Protein 4DSD (pdb70)

CATH classification: 3.40.1420.30

Nearest PDB structures (foldseek):
  4dsd-assembly2_B  TM=9.928E-01  e=7.212E-22  Bacteroides ovatus ATCC 8483
  4poi-assembly2_B  TM=9.501E-01  e=1.212E-17  Bacteroides caccae ATCC 43185
  4poi-assembly1_A  TM=9.738E-01  e=8.389E-17  Bacteroides caccae ATCC 43185
  3due-assembly1_A  TM=8.978E-01  e=1.729E-10  Phocaeicola vulgatus ATCC 8482
  3db7-assembly1_A  TM=8.836E-01  e=3.546E-10  Bacteroides thetaiotaomicron

Solvent-accessible surface area: 14312 Å² total

Structure (mmCIF, N/CA/C/O backbone):
data_4DSD
#
_entry.id   4DSD
#
_cell.length_a   107.381
_cell.length_b   107.381
_cell.length_c   63.010
_cell.angle_alpha   90.000
_cell.angle_beta   90.000
_cell.angle_gamma   90.000
#
_symmetry.space_group_name_H-M   'P 42 21 2'
#
loop_
_entity.id
_entity.type
_entity.pdbx_description
1 polymer 'putative periplasmic protein'
2 non-polymer 1,2-ETHANEDIOL
3 water water
#
loop_
_atom_site.group_PDB
_atom_site.id
_atom_site.type_symbol
_atom_site.label_atom_id
_atom_site.label_alt_id
_atom_site.label_comp_id
_atom_site.label_asym_id
_atom_site.label_entity_id
_atom_site.label_seq_id
_atom_site.pdbx_PDB_ins_code
_atom_site.Cartn_x
_atom_site.Cartn_y
_atom_site.Cartn_z
_atom_site.occupancy
_atom_site.B_iso_or_equiv
_atom_site.auth_seq_id
_atom_site.auth_comp_id
_atom_site.auth_asym_id
_atom_site.auth_atom_id
_atom_site.pdbx_PDB_model_num
ATOM 1 N N . LYS A 1 2 ? 40.143 0.115 13.474 1.00 88.35 21 LYS A N 1
ATOM 2 C CA . LYS A 1 2 ? 38.950 -0.461 12.790 1.00 91.89 21 LYS A CA 1
ATOM 3 C C . LYS A 1 2 ? 37.717 0.350 13.188 1.00 89.52 21 LYS A C 1
ATOM 4 O O . LYS A 1 2 ? 37.488 0.563 14.379 1.00 93.36 21 LYS A O 1
ATOM 10 N N . ASP A 1 3 ? 36.925 0.798 12.210 1.00 84.83 22 ASP A N 1
ATOM 11 C CA . ASP A 1 3 ? 35.687 1.554 12.503 1.00 80.84 22 ASP A CA 1
ATOM 12 C C . ASP A 1 3 ? 34.667 0.695 13.243 1.00 85.62 22 ASP A C 1
ATOM 13 O O . ASP A 1 3 ? 34.733 -0.526 13.203 1.00 90.24 22 ASP A O 1
ATOM 18 N N . VAL A 1 4 ? 33.731 1.347 13.925 1.00 57.85 23 VAL A N 1
ATOM 19 C CA . VAL A 1 4 ? 32.701 0.669 14.685 1.00 52.19 23 VAL A CA 1
ATOM 20 C C . VAL A 1 4 ? 31.383 1.397 14.584 1.00 51.57 23 VAL A C 1
ATOM 21 O O . VAL A 1 4 ? 31.324 2.624 14.716 1.00 45.92 23 VAL A O 1
ATOM 25 N N . ILE A 1 5 ? 30.326 0.643 14.330 1.00 43.18 24 ILE A N 1
ATOM 26 C CA . ILE A 1 5 ? 28.973 1.151 14.466 1.00 41.30 24 ILE A CA 1
ATOM 27 C C . ILE A 1 5 ? 28.304 0.427 15.615 1.00 39.08 24 ILE A C 1
ATOM 28 O O . ILE A 1 5 ? 28.320 -0.809 15.699 1.00 39.34 24 ILE A O 1
ATOM 33 N N . THR A 1 6 ? 27.773 1.193 16.560 1.00 38.10 25 THR A N 1
ATOM 34 C CA . THR A 1 6 ? 27.135 0.627 17.718 1.00 33.20 25 THR A CA 1
ATOM 35 C C . THR A 1 6 ? 25.833 1.346 18.009 1.00 34.94 25 THR A C 1
ATOM 36 O O . THR A 1 6 ? 25.652 2.486 17.635 1.00 36.16 25 THR A O 1
ATOM 40 N N . LYS A 1 7 ? 24.932 0.685 18.707 1.00 35.00 26 LYS A N 1
ATOM 41 C CA . LYS A 1 7 ? 23.697 1.360 19.111 1.00 38.50 26 LYS A CA 1
ATOM 42 C C . LYS A 1 7 ? 23.738 1.618 20.608 1.00 36.28 26 LYS A C 1
ATOM 43 O O . LYS A 1 7 ? 22.767 2.088 21.164 1.00 40.08 26 LYS A O 1
ATOM 49 N N . ASP A 1 8 ? 24.891 1.380 21.222 1.00 36.69 27 ASP A N 1
ATOM 50 C CA . ASP A 1 8 ? 25.058 1.481 22.693 1.00 33.85 27 ASP A CA 1
ATOM 51 C C . ASP A 1 8 ? 25.645 2.811 23.176 1.00 30.66 27 ASP A C 1
ATOM 52 O O . ASP A 1 8 ? 26.830 3.090 23.019 1.00 32.07 27 ASP A O 1
ATOM 65 N N . ASN A 1 10 ? 26.443 3.593 26.026 1.00 33.25 29 ASN A N 1
ATOM 66 C CA . ASN A 1 10 ? 27.476 3.366 27.048 1.00 30.78 29 ASN A CA 1
ATOM 67 C C . ASN A 1 10 ? 28.890 3.140 26.531 1.00 32.65 29 ASN A C 1
ATOM 68 O O . ASN A 1 10 ? 29.823 2.988 27.312 1.00 32.23 29 ASN A O 1
ATOM 73 N N . GLN A 1 11 ? 29.054 3.154 25.219 1.00 31.16 30 GLN A N 1
ATOM 74 C CA . GLN A 1 11 ? 30.370 3.097 24.617 1.00 32.70 30 GLN A CA 1
ATOM 75 C C . GLN A 1 11 ? 31.034 4.488 24.561 1.00 31.29 30 GLN A C 1
ATOM 76 O O . GLN A 1 11 ? 32.230 4.574 24.318 1.00 35.78 30 GLN A O 1
ATOM 82 N N . LEU A 1 12 ? 30.258 5.528 24.803 1.00 30.11 31 LEU A N 1
ATOM 83 C CA . LEU A 1 12 ? 30.720 6.919 24.764 1.00 28.53 31 LEU A CA 1
ATOM 84 C C . LEU A 1 12 ? 31.415 7.261 26.105 1.00 31.76 31 LEU A C 1
ATOM 85 O O . LEU A 1 12 ? 31.047 6.699 27.144 1.00 30.59 31 LEU A O 1
ATOM 90 N N . PRO A 1 13 ? 32.418 8.150 26.050 1.00 30.26 32 PRO A N 1
ATOM 91 C CA . PRO A 1 13 ? 33.024 8.667 27.272 1.00 32.99 32 PRO A CA 1
ATOM 92 C C . PRO A 1 13 ? 31.981 9.309 28.160 1.00 29.46 32 PRO A C 1
ATOM 93 O O . PRO A 1 13 ? 30.964 9.859 27.698 1.00 28.60 32 PRO A O 1
ATOM 97 N N . LEU A 1 14 ? 32.221 9.270 29.468 1.00 29.43 33 LEU A N 1
ATOM 98 C CA . LEU A 1 14 ? 31.282 9.845 30.406 1.00 28.69 33 LEU A CA 1
ATOM 99 C C . LEU A 1 14 ? 30.829 11.282 30.108 1.00 28.39 33 LEU A C 1
ATOM 100 O O . LEU A 1 14 ? 29.637 11.593 30.202 1.00 28.19 33 LEU A O 1
ATOM 105 N N . PRO A 1 15 ? 31.762 12.202 29.745 1.00 29.57 34 PRO A N 1
ATOM 106 C CA . PRO A 1 15 ? 31.288 13.578 29.495 1.00 28.51 34 PRO A CA 1
ATOM 107 C C . PRO A 1 15 ? 30.311 13.680 28.317 1.00 28.36 34 PRO A C 1
ATOM 108 O O . PRO A 1 15 ? 29.428 14.521 28.316 1.00 26.61 34 PRO A O 1
ATOM 112 N N . ALA A 1 16 ? 30.483 12.808 27.335 1.00 28.49 35 ALA A N 1
ATOM 113 C CA . ALA A 1 16 ? 29.553 12.748 26.190 1.00 27.21 35 ALA A CA 1
ATOM 114 C C . ALA A 1 16 ? 28.157 12.249 26.608 1.00 27.61 35 ALA A C 1
ATOM 115 O O . ALA A 1 16 ? 27.167 12.866 26.268 1.00 27.67 35 ALA A O 1
ATOM 117 N N . ARG A 1 17 ? 28.096 11.170 27.400 1.00 27.76 36 ARG A N 1
ATOM 118 C CA . ARG A 1 17 ? 26.825 10.672 27.954 1.00 28.38 36 ARG A CA 1
ATOM 119 C C . ARG A 1 17 ? 26.133 11.661 28.824 1.00 30.30 36 ARG A C 1
ATOM 120 O O . ARG A 1 17 ? 24.918 11.823 28.752 1.00 30.98 36 ARG A O 1
ATOM 128 N N . ASN A 1 18 ? 26.880 12.334 29.703 1.00 32.75 37 ASN A N 1
ATOM 129 C CA . ASN A 1 18 ? 26.311 13.391 30.497 1.00 33.94 37 ASN A CA 1
ATOM 130 C C . ASN A 1 18 ? 25.728 14.527 29.652 1.00 34.66 37 ASN A C 1
ATOM 131 O O . ASN A 1 18 ? 24.642 15.014 29.921 1.00 32.09 37 ASN A O 1
ATOM 136 N N . PHE A 1 19 ? 26.427 14.932 28.603 1.00 30.15 38 PHE A N 1
ATOM 137 C CA . PHE A 1 19 ? 25.951 16.019 27.753 1.00 29.82 38 PHE A CA 1
ATOM 138 C C . PHE A 1 19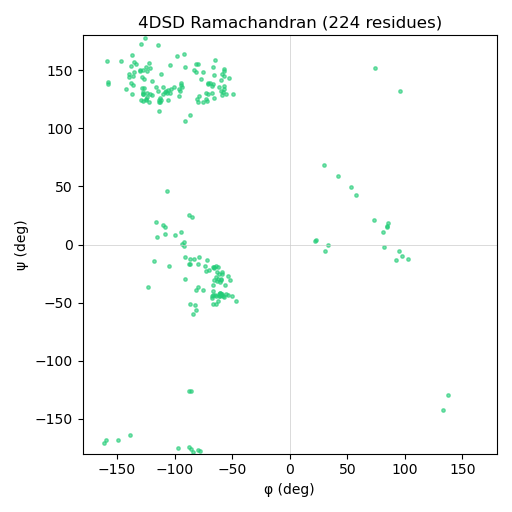 ? 24.619 15.641 27.104 1.00 30.34 38 PHE A C 1
ATOM 139 O O . PHE A 1 19 ? 23.669 16.441 27.069 1.00 31.42 38 PHE A O 1
ATOM 147 N N . ILE A 1 20 ? 24.534 14.408 26.590 1.00 29.53 39 ILE A N 1
ATOM 148 C CA . ILE A 1 20 ? 23.283 13.962 25.975 1.00 30.25 39 ILE A CA 1
ATOM 149 C C . ILE A 1 20 ? 22.169 13.916 27.023 1.00 32.47 39 ILE A C 1
ATOM 150 O O . ILE A 1 20 ? 21.093 14.505 26.855 1.00 34.43 39 ILE A O 1
ATOM 155 N N . ASN A 1 21 ? 22.451 13.261 28.132 1.00 33.13 40 ASN A N 1
ATOM 156 C CA . ASN A 1 21 ? 21.470 13.139 29.216 1.00 35.89 40 ASN A CA 1
ATOM 157 C C . ASN A 1 21 ? 20.916 14.468 29.725 1.00 39.11 40 ASN A C 1
ATOM 158 O O . ASN A 1 21 ? 19.715 14.617 29.952 1.00 43.19 40 ASN A O 1
ATOM 163 N N . SER A 1 22 ? 21.784 15.454 29.879 1.00 37.06 41 SER A N 1
ATOM 164 C CA . SER A 1 22 ? 21.381 16.805 30.314 1.00 43.78 41 SER A CA 1
ATOM 165 C C . SER A 1 22 ? 20.627 17.714 29.355 1.00 46.35 41 SER A C 1
ATOM 166 O O . SER A 1 22 ? 20.007 18.673 29.784 1.00 46.09 41 SER A O 1
ATOM 169 N N . ASN A 1 23 ? 20.744 17.486 28.055 1.00 35.80 42 ASN A N 1
ATOM 170 C CA . ASN A 1 23 ? 20.261 18.450 27.055 1.00 33.56 42 ASN A CA 1
ATOM 171 C C . ASN A 1 23 ? 19.158 17.978 26.132 1.00 37.31 42 ASN A C 1
ATOM 172 O O . ASN A 1 23 ? 18.488 18.803 25.489 1.00 38.48 42 ASN A O 1
ATOM 177 N N . PHE A 1 24 ? 18.925 16.666 26.095 1.00 35.20 43 PHE A N 1
ATOM 178 C CA . PHE A 1 24 ? 17.946 16.085 25.185 1.00 40.56 43 PHE A CA 1
ATOM 179 C C . PHE A 1 24 ? 16.850 15.370 25.919 1.00 44.99 43 PHE A C 1
ATOM 180 O O . PHE A 1 24 ? 17.119 14.728 26.918 1.00 42.92 43 PHE A O 1
ATOM 188 N N . THR A 1 25 ? 15.622 15.509 25.423 1.00 45.17 44 THR A N 1
ATOM 189 C CA . THR A 1 25 ? 14.455 14.859 26.004 1.00 53.66 44 THR A CA 1
ATOM 190 C C . THR A 1 25 ? 14.403 13.404 25.550 1.00 48.42 44 THR A C 1
ATOM 191 O O . THR A 1 25 ? 14.420 13.117 24.349 1.00 47.43 44 THR A O 1
ATOM 195 N N . LYS A 1 26 ? 14.389 12.501 26.517 1.00 49.27 45 LYS A N 1
ATOM 196 C CA . LYS A 1 26 ? 14.280 11.060 26.274 1.00 59.58 45 LYS A CA 1
ATOM 197 C C . LYS A 1 26 ? 15.150 10.634 25.104 1.00 53.37 45 LYS A C 1
ATOM 198 O O . LYS A 1 26 ? 14.642 10.108 24.130 1.00 54.58 45 LYS A O 1
ATOM 204 N N . PRO A 1 27 ? 16.470 10.880 25.183 1.00 52.85 46 PRO A N 1
ATOM 205 C CA . PRO A 1 27 ? 17.318 10.520 24.057 1.00 48.09 46 PRO A CA 1
ATOM 206 C C . PRO A 1 27 ? 17.512 9.025 23.858 1.00 48.82 46 PRO A C 1
ATOM 207 O O . PRO A 1 27 ? 17.695 8.274 24.827 1.00 52.31 46 PRO A O 1
ATOM 211 N N . GLN A 1 28 ? 17.475 8.592 22.608 1.00 47.18 47 GLN A N 1
ATOM 212 C CA . GLN A 1 28 ? 17.787 7.210 22.286 1.00 51.94 47 GLN A CA 1
ATOM 213 C C . GLN A 1 28 ? 18.648 7.168 21.056 1.00 45.23 47 GLN A C 1
ATOM 214 O O . GLN A 1 28 ? 18.411 7.909 20.105 1.00 46.20 47 GLN A O 1
ATOM 220 N N . VAL A 1 29 ? 19.642 6.285 21.079 1.00 43.87 48 VAL A N 1
ATOM 221 C CA . VAL A 1 29 ? 20.589 6.164 19.975 1.00 39.11 48 VAL A CA 1
ATOM 222 C C . VAL A 1 29 ? 19.960 5.516 18.756 1.00 44.41 48 VAL A C 1
ATOM 223 O O . VAL A 1 29 ? 19.318 4.477 18.869 1.00 47.51 48 VAL A O 1
ATOM 227 N N . ALA A 1 30 ? 20.127 6.145 17.603 1.00 39.66 49 ALA A N 1
ATOM 228 C CA . ALA A 1 30 ? 19.873 5.522 16.302 1.00 44.05 49 ALA A CA 1
ATOM 229 C C . ALA A 1 30 ? 21.128 4.748 15.941 1.00 42.82 49 ALA A C 1
ATOM 230 O O . ALA A 1 30 ? 21.090 3.510 15.812 1.00 47.33 49 ALA A O 1
ATOM 232 N N . HIS A 1 31 ? 22.248 5.436 15.832 1.00 37.68 50 HIS A N 1
ATOM 233 C CA . HIS A 1 31 ? 23.548 4.762 15.708 1.00 37.12 50 HIS A CA 1
ATOM 234 C C . HIS A 1 31 ? 24.687 5.650 16.097 1.00 34.03 50 HIS A C 1
ATOM 235 O O . HIS A 1 31 ? 24.547 6.848 16.080 1.00 34.77 50 HIS A O 1
ATOM 242 N N . ILE A 1 32 ? 25.812 5.053 16.449 1.00 34.28 51 ILE A N 1
ATOM 243 C CA . ILE A 1 32 ? 27.018 5.766 16.827 1.00 31.55 51 ILE A CA 1
ATOM 244 C C . ILE A 1 32 ? 28.129 5.203 15.978 1.00 32.85 51 ILE A C 1
ATOM 245 O O . ILE A 1 32 ? 28.338 3.976 15.984 1.00 36.01 51 ILE A O 1
ATOM 250 N N . LYS A 1 33 ? 28.886 6.069 15.326 1.00 33.27 52 LYS A N 1
ATOM 251 C CA . LYS A 1 33 ? 30.095 5.655 14.647 1.00 32.81 52 LYS A CA 1
ATOM 252 C C . LYS A 1 33 ? 31.321 6.080 15.468 1.00 36.05 52 LYS A C 1
ATOM 253 O O . LYS A 1 33 ? 31.427 7.231 15.920 1.00 34.25 52 LYS A O 1
ATOM 259 N N . ILE A 1 34 ? 32.221 5.135 15.694 1.00 33.08 53 ILE A N 1
ATOM 260 C CA . ILE A 1 34 ? 33.492 5.370 16.386 1.00 32.97 53 ILE A CA 1
ATOM 261 C C . ILE A 1 34 ? 34.624 5.158 15.368 1.00 41.21 53 ILE A C 1
ATOM 262 O O . ILE A 1 34 ? 34.801 4.053 14.826 1.00 43.74 53 ILE A O 1
ATOM 267 N N . ASP A 1 35 ? 35.354 6.222 15.058 1.00 37.94 54 ASP A N 1
ATOM 268 C CA . ASP A 1 35 ? 36.509 6.106 14.165 1.00 40.12 54 ASP A CA 1
ATOM 269 C C . ASP A 1 35 ? 37.700 6.955 14.645 1.00 42.43 54 ASP A C 1
ATOM 270 O O . ASP A 1 35 ? 37.757 7.379 15.803 1.00 37.19 54 ASP A O 1
ATOM 275 N N . LYS A 1 36 ? 38.666 7.180 13.765 1.00 40.49 55 LYS A N 1
ATOM 276 C CA . LYS A 1 36 ? 39.783 8.063 14.069 1.00 44.57 55 LYS A CA 1
ATOM 277 C C . LYS A 1 36 ? 39.945 9.169 13.043 1.00 43.86 55 LYS A C 1
ATOM 278 O O . LYS A 1 36 ? 39.529 9.042 11.885 1.00 45.37 55 LYS A O 1
ATOM 284 N N . ASP A 1 37 ? 40.511 10.291 13.484 1.00 37.80 56 ASP A N 1
ATOM 285 C CA . ASP A 1 37 ? 40.851 11.344 12.573 1.00 37.52 56 ASP A CA 1
ATOM 286 C C . ASP A 1 37 ? 42.258 11.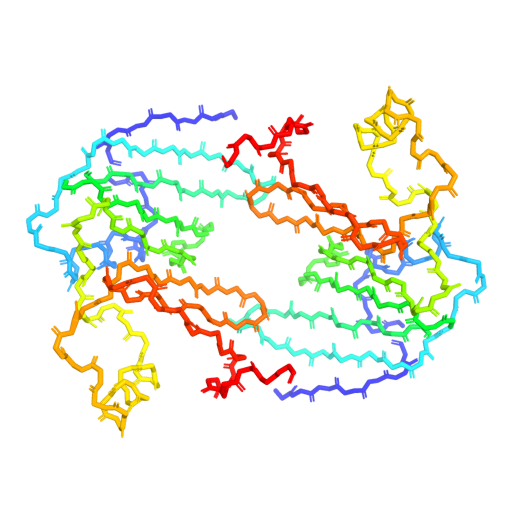033 12.033 1.00 35.40 56 ASP A C 1
ATOM 287 O O . ASP A 1 37 ? 42.862 10.002 12.373 1.00 40.70 56 ASP A O 1
ATOM 308 N N . GLU A 1 40 ? 45.187 10.247 14.310 1.00 43.69 59 GLU A N 1
ATOM 309 C CA . GLU A 1 40 ? 44.967 9.027 15.107 1.00 46.13 59 GLU A CA 1
ATOM 310 C C . GLU A 1 40 ? 44.172 9.205 16.421 1.00 46.28 59 GLU A C 1
ATOM 311 O O . GLU A 1 40 ? 44.242 8.365 17.345 1.00 47.37 59 GLU A O 1
ATOM 317 N N . SER A 1 41 ? 43.371 10.263 16.479 1.00 42.74 60 SER A N 1
ATOM 318 C CA . SER A 1 41 ? 42.574 10.579 17.650 1.00 40.22 60 SER A CA 1
ATOM 319 C C . SER A 1 41 ? 41.162 10.022 17.445 1.00 38.43 60 SER A C 1
ATOM 320 O O . SER A 1 41 ? 40.558 10.180 16.367 1.00 38.23 60 SER A O 1
ATOM 323 N N . THR A 1 42 ? 40.632 9.361 18.475 1.00 34.74 61 THR A N 1
ATOM 324 C CA . THR A 1 42 ? 39.284 8.800 18.402 1.00 36.20 61 THR A CA 1
ATOM 325 C C . THR A 1 42 ? 38.212 9.888 18.317 1.00 34.54 61 THR A C 1
ATOM 326 O O . THR A 1 42 ? 38.229 10.865 19.066 1.00 32.28 61 THR A O 1
ATOM 330 N N . LYS A 1 43 ? 37.240 9.628 17.453 1.00 31.53 62 LYS A N 1
ATOM 331 C CA . LYS A 1 43 ? 36.087 10.503 17.205 1.00 29.68 62 LYS A CA 1
ATOM 332 C C . LYS A 1 43 ? 34.767 9.704 17.328 1.00 29.32 62 LYS A C 1
ATOM 333 O O . LYS A 1 43 ? 34.693 8.534 16.980 1.00 32.77 62 LYS A O 1
ATOM 339 N N . TYR A 1 44 ? 33.729 10.347 17.842 1.00 28.11 63 TYR A N 1
ATOM 340 C CA . TYR A 1 44 ? 32.413 9.746 17.997 1.00 26.66 63 TYR A CA 1
ATOM 341 C C . TYR A 1 44 ? 31.407 10.552 17.240 1.00 29.37 63 TYR A C 1
ATOM 342 O O . TYR A 1 44 ? 31.447 11.790 17.310 1.00 30.96 63 TYR A O 1
ATOM 351 N N . GLU A 1 45 ? 30.593 9.897 16.403 1.00 28.54 64 GLU A N 1
ATOM 352 C CA A GLU A 1 45 ? 29.479 10.568 15.725 0.50 28.58 64 GLU A CA 1
ATOM 353 C CA B GLU A 1 45 ? 29.522 10.546 15.700 0.50 29.46 64 GLU A CA 1
ATOM 354 C C . GLU A 1 45 ? 28.199 9.893 16.128 1.00 30.84 64 GLU A C 1
ATOM 355 O O . GLU A 1 45 ? 27.951 8.752 15.765 1.00 35.09 64 GLU A O 1
ATOM 366 N N . VAL A 1 46 ? 27.381 10.612 16.901 1.00 28.46 65 VAL A N 1
ATOM 367 C CA . VAL A 1 46 ? 26.180 10.063 17.516 1.00 28.79 65 VAL A CA 1
ATOM 368 C C . VAL A 1 46 ? 24.947 10.589 16.772 1.00 32.05 65 VAL A C 1
ATOM 369 O O . VAL A 1 46 ? 24.746 11.793 16.689 1.00 31.87 65 VAL A O 1
ATOM 373 N N . VAL A 1 47 ? 24.106 9.683 16.275 1.00 31.73 66 VAL A N 1
ATOM 374 C CA . VAL A 1 47 ? 22.798 10.089 15.758 1.00 31.59 66 VAL A CA 1
ATOM 375 C C . VAL A 1 47 ? 21.645 9.554 16.603 1.00 36.35 66 VAL A C 1
ATOM 376 O O . VAL A 1 47 ? 21.571 8.346 16.891 1.00 37.43 66 VAL A O 1
ATOM 380 N N . LEU A 1 48 ? 20.813 10.463 17.105 1.00 33.09 67 LEU A N 1
ATOM 381 C CA . LEU A 1 48 ? 19.676 10.114 17.922 1.00 36.68 67 LEU A CA 1
ATOM 382 C C . LEU A 1 48 ? 18.435 9.776 17.082 1.00 39.33 67 LEU A C 1
ATOM 383 O O . LEU A 1 48 ? 18.356 10.094 15.893 1.00 42.10 67 LEU A O 1
ATOM 396 N N . ASP A 1 50 ? 15.569 11.045 17.340 1.00 51.38 69 ASP A N 1
ATOM 397 C CA . ASP A 1 50 ? 14.926 12.296 16.924 1.00 50.70 69 ASP A CA 1
ATOM 398 C C . ASP A 1 50 ? 15.589 13.002 15.754 1.00 48.37 69 ASP A C 1
ATOM 399 O O . ASP A 1 50 ? 15.154 14.106 15.390 1.00 52.37 69 ASP A O 1
ATOM 404 N N . GLY A 1 51 ? 16.633 12.389 15.174 1.00 45.55 70 GLY A N 1
ATOM 405 C CA . GLY A 1 51 ? 17.357 12.918 14.016 1.00 44.20 70 GLY A CA 1
ATOM 406 C C . GLY A 1 51 ? 18.600 13.787 14.316 1.00 37.63 70 GLY A C 1
ATOM 407 O O . GLY A 1 51 ? 19.376 14.068 13.418 1.00 38.80 70 GLY A O 1
ATOM 408 N N . THR A 1 52 ? 18.768 14.220 15.566 1.00 34.59 71 THR A N 1
ATOM 409 C CA . THR A 1 52 ? 19.919 15.079 15.921 1.00 34.75 71 THR A CA 1
ATOM 410 C C . THR A 1 52 ? 21.243 14.344 15.822 1.00 31.32 71 THR A C 1
ATOM 411 O O . THR A 1 52 ? 21.369 13.179 16.291 1.00 34.04 71 THR A O 1
ATOM 415 N N . GLU A 1 53 ? 22.248 14.995 15.250 1.00 30.59 72 GLU A N 1
ATOM 416 C CA . GLU A 1 53 ? 23.600 14.460 15.272 1.00 30.91 72 GLU A CA 1
ATOM 417 C C . GLU A 1 53 ? 24.505 15.237 16.219 1.00 28.54 72 GLU A C 1
ATOM 418 O O . GLU A 1 53 ? 24.505 16.480 16.231 1.00 27.06 72 GLU A O 1
ATOM 424 N N . ILE A 1 54 ? 25.243 14.510 17.062 1.00 26.98 73 ILE A N 1
ATOM 425 C CA . ILE A 1 54 ? 26.210 15.113 17.972 1.00 24.97 73 ILE A CA 1
ATOM 426 C C . ILE A 1 54 ? 27.561 14.457 17.736 1.00 27.06 73 ILE A C 1
ATOM 427 O O . ILE A 1 54 ? 27.665 13.209 17.858 1.00 28.53 73 ILE A O 1
ATOM 432 N N . ASP A 1 55 ? 28.576 15.273 17.443 1.00 26.83 74 ASP A N 1
ATOM 433 C CA . ASP A 1 55 ? 29.946 14.775 17.213 1.00 27.30 74 ASP A CA 1
ATOM 434 C C . ASP A 1 55 ? 30.793 15.121 18.433 1.00 27.11 74 ASP A C 1
ATOM 435 O O . ASP A 1 55 ? 30.713 16.217 18.954 1.00 25.75 74 ASP A O 1
ATOM 440 N N . PHE A 1 56 ? 31.552 14.147 18.925 1.00 24.47 75 PHE A N 1
ATOM 441 C CA . PHE A 1 56 ? 32.396 14.328 20.089 1.00 25.56 75 PHE A CA 1
ATOM 442 C C . PHE A 1 56 ? 33.858 13.981 19.780 1.00 28.24 75 PHE A C 1
ATOM 443 O O . PHE A 1 56 ? 34.157 13.093 18.931 1.00 28.25 75 PHE A O 1
ATOM 451 N N . ASP A 1 57 ? 34.748 14.668 20.487 1.00 25.17 76 ASP A N 1
ATOM 452 C CA . ASP A 1 57 ? 36.165 14.335 20.505 1.00 25.37 76 ASP A CA 1
ATOM 453 C C . ASP A 1 57 ? 36.457 13.138 21.415 1.00 29.78 76 ASP A C 1
ATOM 454 O O . ASP A 1 57 ? 35.533 12.507 21.927 1.00 28.15 76 ASP A O 1
ATOM 459 N N . SER A 1 58 ? 37.736 12.790 21.528 1.00 33.58 77 SER A N 1
ATOM 460 C CA . SER A 1 58 ? 38.121 11.539 22.146 1.00 35.09 77 SER A CA 1
ATOM 461 C C . SER A 1 58 ? 37.864 11.559 23.664 1.00 34.56 77 SER A C 1
ATOM 462 O O . SER A 1 58 ? 37.756 10.512 24.294 1.00 35.06 77 SER A O 1
ATOM 465 N N . LYS A 1 59 ? 37.783 12.747 24.223 1.00 31.87 78 LYS A N 1
ATOM 466 C CA . LYS A 1 59 ? 37.520 12.940 25.654 1.00 32.74 78 LYS A CA 1
ATOM 467 C C . LYS A 1 59 ? 36.030 13.083 25.959 1.00 37.31 78 LYS A C 1
ATOM 468 O O . LYS A 1 59 ? 35.632 13.225 27.122 1.00 35.54 78 LYS A O 1
ATOM 474 N N . GLY A 1 60 ? 35.198 13.039 24.916 1.00 30.02 79 GLY A N 1
ATOM 475 C CA . GLY A 1 60 ? 33.778 13.297 25.075 1.00 30.26 79 GLY A CA 1
ATOM 476 C C . GLY A 1 60 ? 33.294 14.721 25.056 1.00 31.59 79 GLY A C 1
ATOM 477 O O . GLY A 1 60 ? 32.153 14.977 25.420 1.00 28.34 79 GLY A O 1
ATOM 478 N N . ASN A 1 61 ? 34.132 15.660 24.573 1.00 27.73 80 ASN A N 1
ATOM 479 C CA . ASN A 1 61 ? 33.714 17.046 24.379 1.00 27.46 80 ASN A CA 1
ATOM 480 C C . ASN A 1 61 ? 32.946 17.197 23.081 1.00 24.33 80 ASN A C 1
ATOM 481 O O . ASN A 1 61 ? 33.472 16.833 22.008 1.00 25.49 80 ASN A O 1
ATOM 486 N N . TRP A 1 62 ? 31.735 17.735 23.151 1.00 23.26 81 TRP A N 1
ATOM 487 C CA . TRP A 1 62 ? 30.997 18.016 21.916 1.00 22.26 81 TRP A CA 1
ATOM 488 C C . TRP A 1 62 ? 31.719 18.984 21.000 1.00 23.39 81 TRP A C 1
ATOM 489 O O . TRP A 1 62 ? 32.280 19.994 21.441 1.00 23.75 81 TRP A O 1
ATOM 500 N N . GLU A 1 63 ? 31.629 18.712 19.707 1.00 22.25 82 GLU A N 1
ATOM 501 C CA A GLU A 1 63 ? 32.194 19.505 18.653 0.60 20.93 82 GLU A CA 1
ATOM 502 C CA B GLU A 1 63 ? 32.227 19.577 18.707 0.40 22.92 82 GLU A CA 1
ATOM 503 C C . GLU A 1 63 ? 31.129 20.151 17.772 1.00 22.61 82 GLU A C 1
ATOM 504 O O . GLU A 1 63 ? 31.299 21.258 17.229 1.00 22.92 82 GLU A O 1
ATOM 515 N N . GLU A 1 64 ? 30.021 19.447 17.618 1.00 22.82 83 GLU A N 1
ATOM 516 C CA . GLU A 1 64 ? 28.930 19.897 16.806 1.00 24.21 83 GLU A CA 1
ATOM 517 C C . GLU A 1 64 ? 27.632 19.225 17.220 1.00 25.20 83 GLU A C 1
ATOM 518 O O . GLU A 1 64 ? 27.608 18.044 17.552 1.00 25.43 83 GLU A O 1
ATOM 524 N N . VAL A 1 65 ? 26.549 20.006 17.221 1.00 22.63 84 VAL A N 1
ATOM 525 C CA . VAL A 1 65 ? 25.154 19.501 17.375 1.00 22.71 84 VAL A CA 1
ATOM 526 C C . VAL A 1 65 ? 24.364 20.014 16.166 1.00 27.13 84 VAL A C 1
ATOM 527 O O . VAL A 1 65 ? 24.353 21.221 15.925 1.00 26.19 84 VAL A O 1
ATOM 531 N N . SER A 1 66 ? 23.724 19.114 15.436 1.00 26.31 85 SER A N 1
ATOM 532 C CA A SER A 1 66 ? 22.999 19.446 14.177 0.50 29.60 85 SER A CA 1
ATOM 533 C CA B SER A 1 66 ? 23.013 19.475 14.199 0.50 29.55 85 SER A CA 1
ATOM 534 C C . SER A 1 66 ? 21.634 18.822 14.215 1.00 30.50 85 SER A C 1
ATOM 535 O O . SER A 1 66 ? 21.533 17.615 14.358 1.00 31.57 85 SER A O 1
ATOM 540 N N . ALA A 1 67 ? 20.575 19.610 14.036 1.00 29.90 86 ALA A N 1
ATOM 541 C CA . ALA A 1 67 ? 19.217 19.070 14.077 1.00 31.97 86 ALA A CA 1
ATOM 542 C C . ALA A 1 67 ? 18.740 18.645 12.665 1.00 34.90 86 ALA A C 1
ATOM 543 O O . ALA A 1 67 ? 19.200 19.191 11.686 1.00 34.97 86 ALA A O 1
ATOM 545 N N . LYS A 1 68 ? 17.830 17.673 12.592 1.00 45.52 87 LYS A N 1
ATOM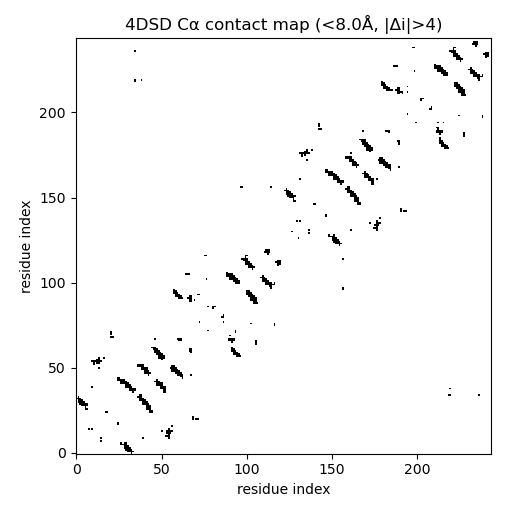 546 C CA . LYS A 1 68 ? 17.224 17.267 11.310 1.00 50.66 87 LYS A CA 1
ATOM 547 C C . LYS A 1 68 ? 16.352 18.395 10.758 1.00 54.40 87 LYS A C 1
ATOM 548 O O . LYS A 1 68 ? 15.824 19.212 11.553 1.00 44.11 87 LYS A O 1
ATOM 554 N N . LYS A 1 69 ? 16.214 18.417 9.419 1.00 51.54 88 LYS A N 1
ATOM 555 C CA . LYS A 1 69 ? 15.405 19.400 8.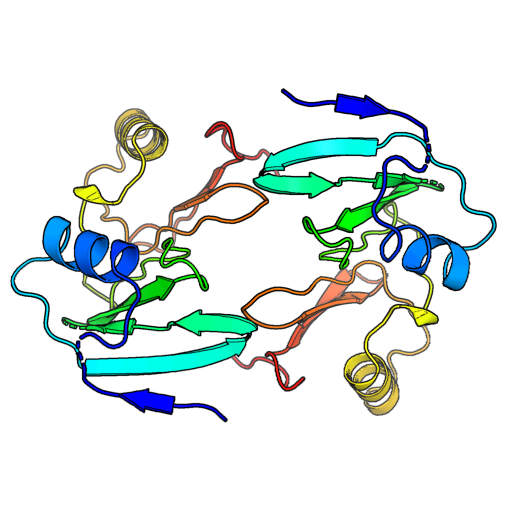687 1.00 54.51 88 LYS A CA 1
ATOM 556 C C . LYS A 1 69 ? 14.018 19.497 9.333 1.00 48.36 88 LYS A C 1
ATOM 557 O O . LYS A 1 69 ? 13.362 18.479 9.613 1.00 49.03 88 LYS A O 1
ATOM 559 N N . GLY A 1 70 ? 13.595 20.726 9.625 1.00 50.46 89 GLY A N 1
ATOM 560 C CA . GLY A 1 70 ? 12.318 20.983 10.277 1.00 49.58 89 GLY A CA 1
ATOM 561 C C . GLY A 1 70 ? 12.326 20.818 11.785 1.00 55.36 89 GLY A C 1
ATOM 562 O O . GLY A 1 70 ? 11.319 21.012 12.441 1.00 60.91 89 GLY A O 1
ATOM 563 N N . GLN A 1 71 ? 13.455 20.425 12.345 1.00 44.36 90 GLN A N 1
ATOM 564 C CA . GLN A 1 71 ? 13.635 20.448 13.793 1.00 39.72 90 GLN A CA 1
ATOM 565 C C . GLN A 1 71 ? 14.733 21.475 14.143 1.00 40.21 90 GLN A C 1
ATOM 566 O O . GLN A 1 71 ? 15.390 21.964 13.265 1.00 37.82 90 GLN A O 1
ATOM 572 N N . THR A 1 72 ? 14.913 21.743 15.431 1.00 41.70 91 THR A N 1
ATOM 573 C CA . THR A 1 72 ? 15.916 22.702 15.912 1.00 45.48 91 THR A CA 1
ATOM 574 C C . THR A 1 72 ? 16.586 22.064 17.108 1.00 37.24 91 THR A C 1
ATOM 575 O O . THR A 1 72 ? 16.082 21.063 17.617 1.00 48.21 91 THR A O 1
ATOM 579 N N . VAL A 1 73 ? 17.759 22.579 17.504 1.00 34.38 92 VAL A N 1
ATOM 580 C CA . VAL A 1 73 ? 18.547 22.064 18.604 1.00 33.71 92 VAL A CA 1
ATOM 581 C C . VAL A 1 73 ? 17.998 22.584 19.928 1.00 47.06 92 VAL A C 1
ATOM 582 O O . VAL A 1 73 ? 17.357 23.632 19.965 1.00 40.64 92 VAL A O 1
ATOM 586 N N . PRO A 1 74 ? 18.246 21.854 21.010 1.00 41.84 93 PRO A N 1
ATOM 587 C CA . PRO A 1 74 ? 17.835 22.373 22.319 1.00 55.09 93 PRO A CA 1
ATOM 588 C C . PRO A 1 74 ? 18.471 23.725 22.635 1.00 48.73 93 PRO A C 1
ATOM 589 O O . PRO A 1 74 ? 19.702 23.843 22.588 1.00 41.81 93 PRO A O 1
ATOM 593 N N . VAL A 1 75 ? 17.652 24.710 23.023 1.00 52.23 94 VAL A N 1
ATOM 594 C CA . VAL A 1 75 ? 18.172 26.043 23.385 1.00 46.12 94 VAL A CA 1
ATOM 595 C C . VAL A 1 75 ? 19.268 25.906 24.469 1.00 34.28 94 VAL A C 1
ATOM 596 O O . VAL A 1 75 ? 20.223 26.672 24.537 1.00 35.87 94 VAL A O 1
ATOM 600 N N . SER A 1 76 ? 19.199 24.859 25.276 1.00 37.92 95 SER A N 1
ATOM 601 C CA . SER A 1 76 ? 20.232 24.685 26.334 1.00 32.12 95 SER A CA 1
ATOM 602 C C . SER A 1 76 ? 21.680 24.520 25.916 1.00 38.55 95 SER A C 1
ATOM 603 O O . SER A 1 76 ? 22.596 24.844 26.673 1.00 37.82 95 SER A O 1
ATOM 606 N N . ILE A 1 77 ? 21.886 24.029 24.706 1.00 34.10 96 ILE A N 1
ATOM 607 C CA . ILE A 1 77 ? 23.236 23.825 24.183 1.00 38.73 96 ILE A CA 1
ATOM 608 C C . ILE A 1 77 ? 23.811 25.098 23.501 1.00 36.42 96 ILE A C 1
ATOM 609 O O . ILE A 1 77 ? 25.006 25.164 23.193 1.00 37.44 96 ILE A O 1
ATOM 614 N N . VAL A 1 78 ? 22.940 26.081 23.256 1.00 32.77 97 VAL A N 1
ATOM 615 C CA . VAL A 1 78 ? 23.358 27.279 22.522 1.00 29.92 97 VAL A CA 1
ATOM 616 C C . VAL A 1 78 ? 24.171 28.095 23.507 1.00 33.59 97 VAL A C 1
ATOM 617 O O . VAL A 1 78 ? 23.674 28.427 24.599 1.00 33.15 97 VAL A O 1
ATOM 621 N N . PRO A 1 79 ? 25.423 28.417 23.182 1.00 30.40 98 PRO A N 1
ATOM 622 C CA . PRO A 1 79 ? 26.254 29.204 24.099 1.00 32.66 98 PRO A CA 1
ATOM 623 C C . PRO A 1 79 ? 25.659 30.531 24.467 1.00 38.25 98 PRO A C 1
ATOM 624 O O . PRO A 1 79 ? 24.967 31.136 23.634 1.00 31.12 98 PRO A O 1
ATOM 628 N N . GLY A 1 80 ? 25.877 30.964 25.715 1.00 35.48 99 GLY A N 1
ATOM 629 C CA . GLY A 1 80 ? 25.330 32.237 26.215 1.00 35.93 99 GLY A CA 1
ATOM 630 C C . GLY A 1 80 ? 25.508 33.411 25.282 1.00 36.70 99 GLY A C 1
ATOM 631 O O . GLY A 1 80 ? 24.560 34.153 25.050 1.00 30.17 99 GLY A O 1
ATOM 632 N N . PHE A 1 81 ? 26.723 33.606 24.779 1.00 30.95 100 PHE A N 1
ATOM 633 C CA . PHE A 1 81 ? 27.005 34.767 23.928 1.00 32.03 100 PHE A CA 1
ATOM 634 C C . PHE A 1 81 ? 26.126 34.747 22.673 1.00 27.52 100 PHE A C 1
ATOM 635 O O . PHE A 1 81 ? 25.754 35.805 22.174 1.00 27.55 100 PHE A O 1
ATOM 643 N N . ALA A 1 82 ? 25.812 33.558 22.194 1.00 27.12 101 ALA A N 1
ATOM 644 C CA . ALA A 1 82 ? 25.006 33.384 20.951 1.00 26.27 101 ALA A CA 1
ATOM 645 C C . ALA A 1 82 ? 23.531 33.572 21.229 1.00 26.78 101 ALA A C 1
ATOM 646 O O . ALA A 1 82 ? 22.831 34.203 20.459 1.00 26.93 101 ALA A O 1
ATOM 648 N N . VAL A 1 83 ? 23.060 33.117 22.400 1.00 27.62 102 VAL A N 1
ATOM 649 C CA . VAL A 1 83 ? 21.721 33.464 22.838 1.00 28.66 102 VAL A CA 1
ATOM 650 C C . VAL A 1 83 ? 21.571 34.966 22.912 1.00 29.71 102 VAL A C 1
ATOM 651 O O . VAL A 1 83 ? 20.570 35.527 22.409 1.00 30.99 102 VAL A O 1
ATOM 655 N N . ASN A 1 84 ? 22.567 35.658 23.478 1.00 28.15 103 ASN A N 1
ATOM 656 C CA . ASN A 1 84 ? 22.544 37.087 23.566 1.00 32.63 103 ASN A CA 1
ATOM 657 C C . ASN A 1 84 ? 22.486 37.796 22.197 1.00 31.64 103 ASN A C 1
ATOM 658 O O . ASN A 1 84 ? 21.715 38.724 22.009 1.00 30.14 103 ASN A O 1
ATOM 663 N N . TYR A 1 85 ? 23.271 37.286 21.239 1.00 27.41 104 TYR A N 1
ATOM 664 C CA . TYR A 1 85 ? 23.327 37.792 19.884 1.00 25.66 104 TYR A CA 1
ATOM 665 C C . TYR A 1 85 ? 21.998 37.625 19.174 1.00 25.70 104 TYR A C 1
ATOM 666 O O . TYR A 1 85 ? 21.500 38.571 18.541 1.00 26.20 104 TYR A O 1
ATOM 675 N N . LEU A 1 86 ? 21.392 36.460 19.333 1.00 25.86 105 LEU A N 1
ATOM 676 C CA . LEU A 1 86 ? 20.086 36.186 18.697 1.00 27.08 105 LEU A CA 1
ATOM 677 C C . LEU A 1 86 ? 19.000 37.054 19.271 1.00 29.30 105 LEU A C 1
ATOM 678 O O . LEU A 1 86 ? 18.145 37.559 18.530 1.00 30.76 105 LEU A O 1
ATOM 683 N N . LYS A 1 87 ? 19.023 37.268 20.586 1.00 28.66 106 LYS A N 1
ATOM 684 C CA . LYS A 1 87 ? 18.110 38.223 21.175 1.00 30.21 106 LYS A CA 1
ATOM 685 C C . LYS A 1 87 ? 18.342 39.680 20.731 1.00 35.73 106 LYS A C 1
ATOM 686 O O . LYS A 1 87 ? 17.393 40.408 20.418 1.00 32.80 106 LYS A O 1
ATOM 692 N N . ALA A 1 88 ? 19.594 40.117 20.686 1.00 31.45 107 ALA A N 1
ATOM 693 C CA . ALA A 1 88 ? 19.921 41.456 20.256 1.00 33.18 107 ALA A CA 1
ATOM 694 C C . ALA A 1 88 ? 19.444 41.751 18.805 1.00 31.83 107 ALA A C 1
ATOM 695 O O . ALA A 1 88 ? 19.107 42.864 18.465 1.00 31.90 107 ALA A O 1
ATOM 697 N N . HIS A 1 89 ? 19.384 40.731 17.967 1.00 28.43 108 HIS A N 1
ATOM 698 C CA . HIS A 1 89 ? 19.000 40.913 16.582 1.00 25.88 108 HIS A CA 1
ATOM 699 C C . HIS A 1 89 ? 17.640 40.330 16.242 1.00 27.14 108 HIS A C 1
ATOM 700 O O . HIS A 1 89 ? 17.291 40.147 15.071 1.00 27.00 108 HIS A O 1
ATOM 707 N N . ASN A 1 90 ? 16.834 40.047 17.252 1.00 28.76 109 ASN A N 1
ATOM 708 C CA . ASN A 1 90 ? 15.471 39.547 17.063 1.00 29.86 109 ASN A CA 1
ATOM 709 C C . ASN A 1 90 ? 15.376 38.324 16.181 1.00 33.48 109 ASN A C 1
ATOM 710 O O . ASN A 1 90 ? 14.547 38.243 15.268 1.00 35.39 109 ASN A O 1
ATOM 715 N N . PHE A 1 91 ? 16.218 37.348 16.497 1.00 30.05 110 PHE A N 1
ATOM 716 C CA . PHE A 1 91 ? 16.227 36.049 15.826 1.00 27.86 110 PHE A CA 1
ATOM 717 C C . PHE A 1 91 ? 15.871 34.886 16.782 1.00 30.12 110 PHE A C 1
ATOM 718 O O . PHE A 1 91 ? 16.119 33.729 16.462 1.00 32.98 110 PHE A O 1
ATOM 726 N N . VAL A 1 92 ? 15.242 35.228 17.900 1.00 34.62 111 VAL A N 1
ATOM 727 C CA . VAL A 1 92 ? 14.868 34.216 18.951 1.00 37.62 111 VAL A CA 1
ATOM 728 C C . VAL A 1 92 ? 13.864 33.201 18.436 1.00 39.81 111 VAL A C 1
ATOM 729 O O . VAL A 1 92 ? 13.871 32.067 18.863 1.00 40.54 111 VAL A O 1
ATOM 733 N N . ASN A 1 93 ? 13.048 33.597 17.456 1.00 34.68 112 ASN A N 1
ATOM 734 C CA . ASN A 1 93 ? 11.989 32.725 16.949 1.00 33.60 112 ASN A CA 1
ATOM 735 C C . ASN A 1 93 ? 12.317 31.976 15.642 1.00 35.54 112 ASN A C 1
ATOM 736 O O . ASN A 1 93 ? 11.450 31.321 15.054 1.00 40.55 112 ASN A O 1
ATOM 741 N N . GLU A 1 94 ? 13.566 32.055 15.191 1.00 32.19 113 GLU A N 1
ATOM 742 C CA . GLU A 1 94 ? 13.921 31.373 13.973 1.00 37.54 113 GLU A CA 1
ATOM 743 C C . GLU A 1 94 ? 14.198 29.893 14.244 1.00 36.16 113 GLU A C 1
ATOM 744 O O . GLU A 1 94 ? 13.869 29.028 13.421 1.00 43.94 113 GLU A O 1
ATOM 750 N N . GLY A 1 95 ? 14.843 29.619 15.371 1.00 34.55 114 GLY A N 1
ATOM 751 C CA . GLY A 1 95 ? 15.250 28.242 15.698 1.00 34.20 114 GLY A CA 1
ATOM 752 C C . GLY A 1 95 ? 16.702 28.030 15.256 1.00 29.18 114 GLY A C 1
ATOM 753 O O . GLY A 1 95 ? 17.075 28.425 14.182 1.00 30.79 114 GLY A O 1
ATOM 754 N N . VAL A 1 96 ? 17.498 27.466 16.143 1.00 31.92 115 VAL A N 1
ATOM 755 C CA . VAL A 1 96 ? 18.914 27.131 15.803 1.00 30.13 115 VAL A CA 1
ATOM 756 C C . VAL A 1 96 ? 18.941 25.660 15.378 1.00 28.09 115 VAL A C 1
ATOM 757 O O . VAL A 1 96 ? 18.443 24.786 16.136 1.00 34.03 115 VAL A O 1
ATOM 761 N N . THR A 1 97 ? 19.517 25.420 14.218 1.00 28.13 116 THR A N 1
ATOM 762 C CA . THR A 1 97 ? 19.624 24.097 13.647 1.00 29.24 116 THR A CA 1
ATOM 763 C C . THR A 1 97 ? 21.042 23.512 13.758 1.00 32.11 116 THR A C 1
ATOM 764 O O . THR A 1 97 ? 21.191 22.292 13.593 1.00 31.40 116 THR A O 1
ATOM 768 N N . LYS A 1 98 ? 22.059 24.350 13.990 1.00 26.70 117 LYS A N 1
ATOM 769 C CA A LYS A 1 98 ? 23.432 23.844 14.136 0.50 25.90 117 LYS A CA 1
ATOM 770 C CA B LYS A 1 98 ? 23.440 23.846 14.137 0.50 25.76 117 LYS A CA 1
ATOM 771 C C . LYS A 1 98 ? 24.271 24.728 15.044 1.00 27.71 117 LYS A C 1
ATOM 772 O O . LYS A 1 98 ? 24.218 25.952 14.958 1.00 25.79 117 LYS A O 1
ATOM 783 N N . VAL A 1 99 ? 25.002 24.087 15.944 1.00 25.35 118 VAL A N 1
ATOM 784 C CA . VAL A 1 99 ? 25.997 24.769 16.744 1.00 23.97 118 VAL A CA 1
ATOM 785 C C . VAL A 1 99 ? 27.309 23.975 16.574 1.00 23.59 118 VAL A C 1
ATOM 786 O O . VAL A 1 99 ? 27.316 22.726 16.772 1.00 25.28 118 VAL A O 1
ATOM 790 N N . GLU A 1 100 ? 28.398 24.662 16.239 1.00 22.99 119 GLU A N 1
ATOM 791 C CA A GLU A 1 100 ? 29.696 24.030 16.027 0.50 21.94 119 GLU A CA 1
ATOM 792 C CA B GLU A 1 100 ? 29.720 23.997 16.087 0.50 20.90 119 GLU A CA 1
ATOM 793 C C . GLU A 1 100 ? 30.751 24.824 16.769 1.00 22.47 119 GLU A C 1
ATOM 794 O O . GLU A 1 100 ? 30.615 26.068 16.873 1.00 23.04 119 GLU A O 1
ATOM 805 N N . ARG A 1 101 ? 31.743 24.135 17.328 1.00 21.72 120 ARG A N 1
ATOM 806 C CA . ARG A 1 101 ? 32.875 24.787 17.912 1.00 21.60 120 ARG A CA 1
ATOM 807 C C . ARG A 1 101 ? 34.159 24.098 17.523 1.00 21.45 120 ARG A C 1
ATOM 808 O O . ARG A 1 101 ? 34.207 22.874 17.412 1.00 22.63 120 ARG A O 1
ATOM 816 N N . ASP A 1 102 ? 35.197 24.905 17.348 1.00 23.68 121 ASP A N 1
ATOM 817 C CA . ASP A 1 102 ? 36.497 24.406 17.040 1.00 25.17 121 ASP A CA 1
ATOM 818 C C . ASP A 1 102 ? 37.555 25.424 17.375 1.00 24.37 121 ASP A C 1
ATOM 819 O O . ASP A 1 102 ? 37.291 26.436 18.045 1.00 24.12 121 ASP A O 1
ATOM 824 N N . ARG A 1 103 ? 38.782 25.183 16.920 1.00 23.25 122 ARG A N 1
ATOM 825 C CA . ARG A 1 103 ? 39.875 26.117 17.274 1.00 25.33 122 ARG A CA 1
ATOM 826 C C . ARG A 1 103 ? 39.685 27.511 16.854 1.00 25.63 122 ARG A C 1
ATOM 827 O O . ARG A 1 103 ? 40.325 28.406 17.405 1.00 29.18 122 ARG A O 1
ATOM 835 N N . LYS A 1 104 ? 38.865 27.762 15.815 1.00 25.95 123 LYS A N 1
ATOM 836 C CA . LYS A 1 104 ? 38.625 29.098 15.320 1.00 27.03 123 LYS A CA 1
ATOM 837 C C . LYS A 1 104 ? 37.481 29.849 16.035 1.00 30.47 123 LYS A C 1
ATOM 838 O O . LYS A 1 104 ? 37.350 31.077 15.883 1.00 29.42 123 LYS A O 1
ATOM 844 N N . GLY A 1 105 ? 36.638 29.096 16.754 1.00 24.99 124 GLY A N 1
ATOM 845 C CA . GLY A 1 105 ? 35.530 29.703 17.477 1.00 25.37 124 GLY A CA 1
ATOM 846 C C . GLY A 1 105 ? 34.287 28.887 17.322 1.00 22.17 124 GLY A C 1
ATOM 847 O O . GLY A 1 105 ? 34.313 27.681 17.495 1.00 23.05 124 GLY A O 1
ATOM 848 N N . TYR A 1 106 ? 33.209 29.570 16.951 1.00 23.33 125 TYR A N 1
ATOM 849 C CA . TYR A 1 106 ? 31.860 29.004 16.979 1.00 23.51 125 TYR A CA 1
ATOM 850 C C . TYR A 1 106 ? 31.117 29.337 15.721 1.00 23.69 125 TYR A C 1
ATOM 851 O O . TYR A 1 106 ? 31.302 30.401 15.153 1.00 24.26 125 TYR A O 1
ATOM 860 N N . GLU A 1 107 ? 30.229 28.433 15.316 1.00 22.25 126 GLU A N 1
ATOM 861 C CA . GLU A 1 107 ? 29.309 28.695 14.210 1.00 23.08 126 GLU A CA 1
ATOM 862 C C . GLU A 1 107 ? 27.895 28.371 14.681 1.00 22.45 126 GLU A C 1
ATOM 863 O O . GLU A 1 107 ? 27.671 27.370 15.351 1.00 23.92 126 GLU A O 1
ATOM 869 N N . ILE A 1 108 ? 26.944 29.252 14.390 1.00 22.99 127 ILE A N 1
ATOM 870 C CA . ILE A 1 108 ? 25.533 29.058 14.734 1.00 22.31 127 ILE A CA 1
ATOM 871 C C . ILE A 1 108 ? 24.768 29.179 13.419 1.00 24.40 127 ILE A C 1
ATOM 872 O O . ILE A 1 108 ? 24.963 30.187 12.698 1.00 27.71 127 ILE A O 1
ATOM 877 N N . GLU A 1 109 ? 23.945 28.187 13.102 1.00 24.48 128 GLU A N 1
ATOM 878 C CA A GLU A 1 109 ? 23.057 28.224 11.924 0.60 24.29 128 GLU A CA 1
ATOM 879 C CA B GLU A 1 109 ? 23.064 28.236 11.916 0.40 24.73 128 GLU A CA 1
ATOM 880 C C . GLU A 1 109 ? 21.599 28.207 12.374 1.00 24.78 128 GLU A C 1
ATOM 881 O O . GLU A 1 109 ? 21.232 27.452 13.278 1.00 25.12 128 GLU A O 1
ATOM 892 N N . LEU A 1 110 ? 20.768 29.029 11.716 1.00 25.98 129 LEU A N 1
ATOM 893 C CA . LEU A 1 11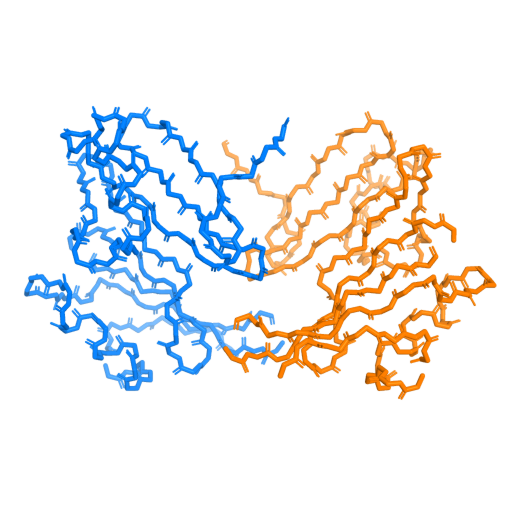0 ? 19.322 29.093 11.956 1.00 26.59 129 LEU A CA 1
ATOM 894 C C . LEU A 1 110 ? 18.524 28.267 10.946 1.00 29.81 129 LEU A C 1
ATOM 895 O O . LEU A 1 110 ? 19.047 27.876 9.876 1.00 30.53 129 LEU A O 1
ATOM 900 N N . SER A 1 111 ? 17.265 27.966 11.303 1.00 31.41 130 SER A N 1
ATOM 901 C CA . SER A 1 111 ? 16.357 27.149 10.462 1.00 36.86 130 SER A CA 1
ATOM 902 C C . SER A 1 111 ? 16.225 27.617 9.032 1.00 42.13 130 SER A C 1
ATOM 903 O O . SER A 1 111 ? 16.010 26.810 8.118 1.00 40.81 130 SER A O 1
ATOM 906 N N . THR A 1 112 ? 16.356 28.918 8.851 1.00 38.83 131 THR A N 1
ATOM 907 C CA . THR A 1 112 ? 16.360 29.555 7.514 1.00 39.45 131 THR A CA 1
ATOM 908 C C . THR A 1 112 ? 17.631 29.342 6.684 1.00 43.76 131 THR A C 1
ATOM 909 O O . THR A 1 112 ? 17.640 29.557 5.471 1.00 42.47 131 THR A O 1
ATOM 913 N N . GLY A 1 113 ? 18.724 28.969 7.316 1.00 46.34 132 GLY A N 1
ATOM 914 C CA . GLY A 1 113 ? 19.990 28.854 6.587 1.00 47.11 132 GLY A CA 1
ATOM 915 C C . GLY A 1 113 ? 20.907 30.041 6.849 1.00 43.29 132 GLY A C 1
ATOM 916 O O . GLY A 1 113 ? 22.093 29.969 6.507 1.00 38.10 132 GLY A O 1
ATOM 917 N N . LEU A 1 114 ? 20.379 31.117 7.458 1.00 38.33 133 LEU A N 1
ATOM 918 C CA . LEU A 1 114 ? 21.272 32.170 7.961 1.00 35.90 133 LEU A CA 1
ATOM 919 C C . LEU A 1 114 ? 22.252 31.636 8.998 1.00 29.62 133 LEU A C 1
ATOM 920 O O . LEU A 1 114 ? 21.866 30.909 9.938 1.00 28.12 133 LEU A O 1
ATOM 925 N N . SER A 1 115 ? 23.510 31.973 8.821 1.00 28.89 134 SER A N 1
ATOM 926 C CA . SER A 1 115 ? 24.521 31.464 9.724 1.00 26.29 134 SER A CA 1
ATOM 927 C C . SER A 1 115 ? 25.522 32.520 10.093 1.00 29.59 134 SER A C 1
ATOM 928 O O . SER A 1 115 ? 25.778 33.466 9.351 1.00 29.09 134 SER A O 1
ATOM 931 N N . PHE A 1 116 ? 26.112 32.355 11.261 1.00 24.24 135 PHE A N 1
ATOM 932 C CA . PHE A 1 116 ? 27.004 33.307 11.830 1.00 24.47 135 PHE A CA 1
ATOM 933 C C . PHE A 1 116 ? 28.214 32.593 12.421 1.00 29.65 135 PHE A C 1
ATOM 934 O O . PHE A 1 116 ? 28.063 31.571 13.082 1.00 27.27 135 PHE A O 1
ATOM 942 N N . LYS A 1 117 ? 29.400 33.139 12.193 1.00 25.13 136 LYS A N 1
ATOM 943 C CA . LYS A 1 117 ? 30.604 32.658 12.857 1.00 26.50 136 LYS A CA 1
ATOM 944 C C . LYS A 1 117 ? 31.133 33.682 13.816 1.00 27.24 136 LYS A C 1
ATOM 945 O O . LYS A 1 117 ? 31.071 34.905 13.548 1.00 31.47 136 LYS A O 1
ATOM 951 N N . PHE A 1 118 ? 31.709 33.186 14.894 1.00 25.50 137 PHE A N 1
ATOM 952 C CA . PHE A 1 118 ? 32.210 33.956 15.999 1.00 26.02 137 PHE A CA 1
ATOM 953 C C . PHE A 1 118 ? 33.595 33.430 16.349 1.00 30.76 137 PHE A C 1
ATOM 954 O O . PHE A 1 118 ? 33.914 32.244 16.127 1.00 29.70 137 PHE A O 1
ATOM 962 N N . ASP A 1 119 ? 34.412 34.265 16.951 1.00 29.26 138 ASP A N 1
ATOM 963 C CA . ASP A 1 119 ? 35.722 33.800 17.399 1.00 29.82 138 ASP A CA 1
ATOM 964 C C . ASP A 1 119 ? 35.621 33.172 18.799 1.00 28.46 138 ASP A C 1
ATOM 965 O O . ASP A 1 119 ? 34.521 32.981 19.360 1.00 33.06 138 ASP A O 1
ATOM 970 N N . LYS A 1 120 ? 36.760 32.782 19.359 1.00 30.10 139 LYS A N 1
ATOM 971 C CA . LYS A 1 120 ? 36.738 32.074 20.624 1.00 31.55 139 LYS A CA 1
ATOM 972 C C . LYS A 1 120 ? 36.225 32.911 21.810 1.00 37.41 139 LYS A C 1
ATOM 973 O O . LYS A 1 120 ? 35.806 32.355 22.831 1.00 36.33 139 LYS A O 1
ATOM 979 N N . LYS A 1 121 ? 36.247 34.220 21.674 1.00 40.89 140 LYS A N 1
ATOM 980 C CA . LYS A 1 121 ? 35.719 35.100 22.723 1.00 44.72 140 LYS A CA 1
ATOM 981 C C . LYS A 1 121 ? 34.229 35.433 22.470 1.00 46.55 140 LYS A C 1
ATOM 982 O O . LYS A 1 121 ? 33.628 36.171 23.239 1.00 47.93 140 LYS A O 1
ATOM 985 N N . GLY A 1 122 ? 33.627 34.869 21.415 1.00 41.04 141 GLY A N 1
ATOM 986 C CA . GLY A 1 122 ? 32.208 35.137 21.100 1.00 40.67 141 GLY A CA 1
ATOM 987 C C . GLY A 1 122 ? 31.951 36.388 20.262 1.00 40.96 141 GLY A C 1
ATOM 988 O O . GLY A 1 122 ? 30.809 36.858 20.167 1.00 39.94 141 GLY A O 1
ATOM 989 N N . LYS A 1 123 ? 32.975 36.901 19.585 1.00 37.18 142 LYS A N 1
ATOM 990 C CA . LYS A 1 123 ? 32.844 38.066 18.771 1.00 40.98 142 LYS A CA 1
ATOM 991 C C . LYS A 1 123 ? 32.597 37.704 17.345 1.00 39.60 142 LYS A C 1
ATOM 992 O O . LYS A 1 123 ? 33.286 36.845 16.777 1.00 37.85 142 LYS A O 1
ATOM 998 N N . PHE A 1 124 ? 31.595 38.345 16.744 1.00 36.53 143 PHE A N 1
ATOM 999 C CA . PHE A 1 124 ? 31.279 38.046 15.369 1.00 31.38 143 PHE A CA 1
ATOM 1000 C C . PHE A 1 124 ? 32.499 38.265 14.490 1.00 35.31 143 PHE A C 1
ATOM 1001 O O . PHE A 1 124 ? 33.181 39.267 14.605 1.00 39.85 143 PHE A O 1
ATOM 1009 N N . ILE A 1 125 ? 32.796 37.337 13.605 1.00 35.98 144 ILE A N 1
ATOM 1010 C CA . ILE A 1 125 ? 33.983 37.458 12.770 1.00 40.70 144 ILE A CA 1
ATOM 1011 C C . ILE A 1 125 ? 33.658 38.268 11.527 1.00 49.50 144 ILE A C 1
ATOM 1012 O O . ILE A 1 125 ? 32.935 37.803 10.635 1.00 47.25 144 ILE A O 1
ATOM 1017 N N . LYS A 1 126 ? 34.233 39.471 11.469 1.00 52.13 145 LYS A N 1
ATOM 1018 C CA . LYS A 1 126 ? 34.062 40.343 10.297 1.00 55.88 145 LYS A CA 1
ATOM 1019 C C . LYS A 1 126 ? 34.892 39.737 9.162 1.00 76.82 145 LYS A C 1
ATOM 1020 O O . LYS A 1 126 ? 36.071 39.434 9.348 1.00 59.26 145 LYS A O 1
ATOM 1026 N N . THR A 1 127 ? 34.232 39.481 8.028 1.00 103.43 146 THR A N 1
ATOM 1027 C CA . THR A 1 127 ? 34.762 38.632 6.944 1.00 99.13 146 THR A CA 1
ATOM 1028 C C . THR A 1 127 ? 34.316 39.166 5.578 1.00 89.42 146 THR A C 1
ATOM 1029 O O . THR A 1 127 ? 34.432 40.370 5.300 1.00 73.14 146 THR A O 1
ATOM 1033 N N . LYS B 1 2 ? 47.785 31.387 30.480 1.00 79.55 21 LYS B N 1
ATOM 1034 C CA . LYS B 1 2 ? 47.606 32.694 29.774 1.00 87.28 21 LYS B CA 1
ATOM 1035 C C . LYS B 1 2 ? 48.433 32.709 28.475 1.00 66.38 21 LYS B C 1
ATOM 1036 O O . LYS B 1 2 ? 49.503 32.083 28.397 1.00 63.59 21 LYS B O 1
ATOM 1042 N N . ASP B 1 3 ? 47.921 33.425 27.474 1.00 61.53 22 ASP B N 1
ATOM 1043 C CA . ASP B 1 3 ? 48.534 33.494 26.134 1.00 57.22 22 ASP B CA 1
ATOM 1044 C C . ASP B 1 3 ? 49.973 33.989 26.168 1.00 61.57 22 ASP B C 1
ATOM 1045 O O . ASP B 1 3 ? 50.288 34.963 26.848 1.00 60.06 22 ASP B O 1
ATOM 1050 N N . VAL B 1 4 ? 50.823 33.319 25.403 1.00 43.73 23 VAL B N 1
ATOM 1051 C CA . VAL B 1 4 ? 52.211 33.679 25.253 1.00 44.34 23 VAL B CA 1
ATOM 1052 C C . VAL B 1 4 ? 52.401 34.105 23.813 1.00 47.01 23 VAL B C 1
ATOM 1053 O O . VAL B 1 4 ? 51.862 33.449 22.907 1.00 40.12 23 VAL B O 1
ATOM 1057 N N . ILE B 1 5 ? 53.066 35.253 23.609 1.00 43.79 24 ILE B N 1
ATOM 1058 C CA . ILE B 1 5 ? 53.623 35.629 22.312 1.00 40.09 24 ILE B CA 1
ATOM 1059 C C . ILE B 1 5 ? 55.133 35.520 22.402 1.00 46.77 24 ILE B C 1
ATOM 1060 O O . ILE B 1 5 ? 55.762 36.005 23.364 1.00 41.83 24 ILE B O 1
ATOM 1065 N N . THR B 1 6 ? 55.710 34.855 21.415 1.00 39.09 25 THR B N 1
ATOM 1066 C CA . THR B 1 6 ? 57.109 34.560 21.413 1.00 37.43 25 THR B CA 1
ATOM 1067 C C . THR B 1 6 ? 57.644 34.583 19.998 1.00 40.63 25 THR B C 1
ATOM 1068 O O . THR B 1 6 ? 56.888 34.459 19.055 1.00 41.40 25 THR B O 1
ATOM 1072 N N . LYS B 1 7 ? 58.955 34.781 19.838 1.00 42.64 26 LYS B N 1
ATOM 1073 C CA . LYS B 1 7 ? 59.579 34.671 18.506 1.00 48.76 26 LYS B CA 1
ATOM 1074 C C . LYS B 1 7 ? 60.553 33.507 18.488 1.00 46.18 26 LYS B C 1
ATOM 1075 O O . LYS B 1 7 ? 61.248 33.317 17.519 1.00 51.22 26 LYS B O 1
ATOM 1081 N N . ASP B 1 8 ? 60.573 32.729 19.577 1.00 43.73 27 ASP B N 1
ATOM 1082 C CA . ASP B 1 8 ? 61.469 31.582 19.733 1.00 41.56 27 ASP B CA 1
ATOM 1083 C C . ASP B 1 8 ? 60.876 30.302 19.155 1.00 36.95 27 ASP B C 1
ATOM 1084 O O . ASP B 1 8 ? 59.995 29.708 19.768 1.00 36.25 27 ASP B O 1
ATOM 1097 N N . ASN B 1 10 ? 61.998 27.410 19.301 1.00 36.96 29 ASN B N 1
ATOM 1098 C CA . ASN B 1 10 ? 62.125 26.276 20.235 1.00 39.11 29 ASN B CA 1
ATOM 1099 C C . ASN B 1 10 ? 61.020 26.110 21.297 1.00 38.06 29 ASN B C 1
ATOM 1100 O O . ASN B 1 10 ? 60.992 25.123 22.020 1.00 42.86 29 ASN B O 1
ATOM 1105 N N . GLN B 1 11 ? 60.101 27.073 21.366 1.00 37.42 30 GLN B N 1
ATOM 1106 C CA . GLN B 1 11 ? 58.892 26.945 22.189 1.00 38.15 30 GLN B CA 1
ATOM 1107 C C . GLN B 1 11 ? 57.858 26.066 21.467 1.00 34.49 30 GLN B C 1
ATOM 1108 O O . GLN B 1 11 ? 56.822 25.703 22.048 1.00 32.42 30 GLN B O 1
ATOM 1114 N N . LEU B 1 12 ? 58.101 25.760 20.189 1.00 33.63 31 LEU B N 1
ATOM 1115 C CA . LEU B 1 12 ? 57.218 24.839 19.486 1.00 30.37 31 LEU B CA 1
ATOM 1116 C C . LEU B 1 12 ? 57.584 23.385 19.759 1.00 31.05 31 LEU B C 1
ATOM 1117 O O . LEU B 1 12 ? 58.768 23.026 19.921 1.00 34.11 31 LEU B O 1
ATOM 1122 N N . PRO B 1 13 ? 56.576 22.506 19.725 1.00 29.10 32 PRO B N 1
ATOM 1123 C CA . PRO B 1 13 ? 56.848 21.075 19.772 1.00 32.85 32 PRO B CA 1
ATOM 1124 C C . PRO B 1 13 ? 57.742 20.621 18.676 1.00 34.83 32 PRO B C 1
ATOM 1125 O O . PRO B 1 13 ? 57.720 21.181 17.582 1.00 29.23 32 PRO B O 1
ATOM 1129 N N . LEU B 1 14 ? 58.530 19.587 18.942 1.00 31.68 33 LEU B N 1
ATOM 1130 C CA . LEU B 1 14 ? 59.475 19.119 17.945 1.00 31.90 33 LEU B CA 1
ATOM 1131 C C . LEU B 1 14 ? 58.841 18.811 16.566 1.00 29.77 33 LEU B C 1
ATOM 1132 O O . LEU B 1 14 ? 59.389 19.162 15.540 1.00 30.31 33 LEU B O 1
ATOM 1137 N N . PRO B 1 15 ? 57.684 18.141 16.527 1.00 29.79 34 PRO B N 1
ATOM 1138 C CA . 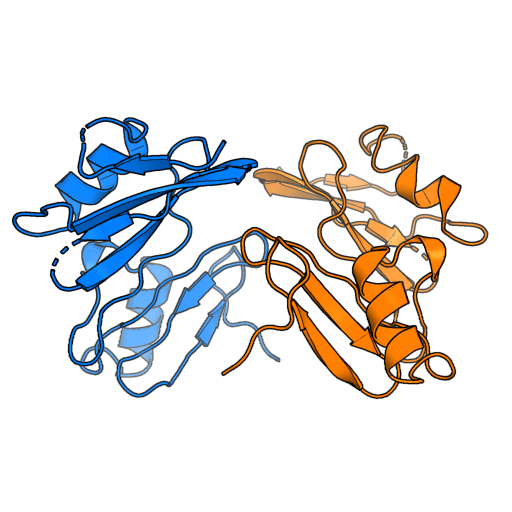PRO B 1 15 ? 57.114 17.872 15.183 1.00 31.68 34 PRO B CA 1
ATOM 1139 C C . PRO B 1 15 ? 56.754 19.129 14.382 1.00 27.65 34 PRO B C 1
ATOM 1140 O O . PRO B 1 15 ? 56.778 19.102 13.136 1.00 27.97 34 PRO B O 1
ATOM 1144 N N . ALA B 1 16 ? 56.393 20.207 15.086 1.00 26.14 35 ALA B N 1
ATOM 1145 C CA . ALA B 1 16 ? 56.119 21.503 14.433 1.00 25.28 35 ALA B CA 1
ATOM 1146 C C . ALA B 1 16 ? 57.406 22.107 13.837 1.00 26.30 35 ALA B C 1
ATOM 1147 O O . ALA B 1 16 ? 57.441 22.552 12.725 1.00 25.15 35 ALA B O 1
ATOM 1149 N N . ARG B 1 17 ? 58.506 22.061 14.602 1.00 26.54 36 ARG B N 1
ATOM 1150 C CA A ARG B 1 17 ? 59.788 22.557 14.109 0.50 27.25 36 ARG B CA 1
ATOM 1151 C CA B ARG B 1 17 ? 59.790 22.560 14.099 0.50 27.70 36 ARG B CA 1
ATOM 1152 C C . ARG B 1 17 ? 60.246 21.739 12.906 1.00 27.38 36 ARG B C 1
ATOM 1153 O O . ARG B 1 17 ? 60.685 22.269 11.904 1.00 27.03 36 ARG B O 1
ATOM 1168 N N . ASN B 1 18 ? 60.108 20.428 13.001 1.00 27.71 37 ASN B N 1
ATOM 1169 C CA . ASN B 1 18 ? 60.467 19.580 11.875 1.00 28.46 37 ASN B CA 1
ATOM 1170 C C . ASN B 1 18 ? 59.647 19.857 10.637 1.00 28.12 37 ASN B C 1
ATOM 1171 O O . ASN B 1 18 ? 60.164 19.881 9.503 1.00 28.85 37 ASN B O 1
ATOM 1176 N N . PHE B 1 19 ? 58.339 20.048 10.827 1.00 26.62 38 PHE B N 1
ATOM 1177 C CA . PHE B 1 19 ? 57.493 20.403 9.672 1.00 25.84 38 PHE B CA 1
ATOM 1178 C C . PHE B 1 19 ? 57.931 21.696 8.977 1.00 26.76 38 PHE B C 1
ATOM 1179 O O . PHE B 1 19 ? 57.995 21.755 7.762 1.00 28.51 38 PHE B O 1
ATOM 1187 N N . ILE B 1 20 ? 58.267 22.710 9.767 1.00 25.13 39 ILE B N 1
ATOM 1188 C CA . ILE B 1 20 ? 58.728 23.959 9.215 1.00 25.82 39 ILE B CA 1
ATOM 1189 C C . ILE B 1 20 ? 60.098 23.797 8.518 1.00 25.38 39 ILE B C 1
ATOM 1190 O O . ILE B 1 20 ? 60.234 24.157 7.366 1.00 28.54 39 ILE B O 1
ATOM 1195 N N . ASN B 1 21 ? 61.068 23.205 9.230 1.00 27.18 40 ASN B N 1
ATOM 1196 C CA . ASN B 1 21 ? 62.424 23.095 8.690 1.00 27.77 40 ASN B CA 1
ATOM 1197 C C . ASN B 1 21 ? 62.525 22.191 7.474 1.00 29.33 40 ASN B C 1
ATOM 1198 O O . ASN B 1 21 ? 63.355 22.386 6.597 1.00 30.69 40 ASN B O 1
ATOM 1203 N N . SER B 1 22 ? 61.668 21.186 7.426 1.00 29.31 41 SER B N 1
ATOM 1204 C CA . SER B 1 22 ? 61.702 20.208 6.335 1.00 30.61 41 SER B CA 1
ATOM 1205 C C . SER B 1 22 ? 61.052 20.663 5.076 1.00 30.89 41 SER B C 1
ATOM 1206 O O . SER B 1 22 ? 61.259 20.009 4.036 1.00 31.86 41 SER B O 1
ATOM 1209 N N . ASN B 1 23 ? 60.220 21.719 5.109 1.00 29.58 42 ASN B N 1
ATOM 1210 C CA . ASN B 1 23 ? 59.391 22.087 3.970 1.00 28.69 42 ASN B CA 1
ATOM 1211 C C . ASN B 1 23 ? 59.557 23.491 3.434 1.00 28.77 42 ASN B C 1
ATOM 1212 O O . ASN B 1 23 ? 59.424 23.699 2.255 1.00 31.58 42 ASN B O 1
ATOM 1217 N N . PHE B 1 24 ? 59.786 24.444 4.336 1.00 26.38 43 PHE B N 1
ATOM 1218 C CA . PHE B 1 24 ? 59.793 25.871 4.030 1.00 32.43 43 PHE B CA 1
ATOM 1219 C C . PHE B 1 24 ? 61.140 26.454 3.701 1.00 31.31 43 PHE B C 1
ATOM 1220 O O . PHE B 1 24 ? 62.148 26.147 4.322 1.00 31.84 43 PHE B O 1
ATOM 1228 N N . THR B 1 25 ? 61.156 27.275 2.643 1.00 35.26 44 THR B N 1
ATOM 1229 C CA . THR B 1 25 ? 62.365 27.966 2.247 1.00 38.78 44 THR B CA 1
ATOM 1230 C C . THR B 1 25 ? 62.828 29.003 3.297 1.00 36.01 44 THR B C 1
ATOM 1231 O O . THR B 1 25 ? 62.033 29.869 3.725 1.00 37.48 44 THR B O 1
ATOM 1235 N N . LYS B 1 26 ? 64.077 28.904 3.746 1.00 35.48 45 LYS B N 1
ATOM 1236 C CA . LYS B 1 26 ? 64.711 29.782 4.758 1.00 38.73 45 LYS B CA 1
ATOM 1237 C C . LYS B 1 26 ? 63.733 30.344 5.767 1.00 44.52 45 LYS B C 1
ATOM 1238 O O . LYS B 1 26 ? 63.491 31.540 5.802 1.00 47.27 45 LYS B O 1
ATOM 1244 N N . PRO B 1 27 ? 63.191 29.479 6.626 1.00 39.96 46 PRO B N 1
ATOM 1245 C CA . PRO B 1 27 ? 62.091 30.010 7.442 1.00 41.84 46 PRO B CA 1
ATOM 1246 C C . PRO B 1 27 ? 62.591 30.882 8.576 1.00 39.05 46 PRO B C 1
ATOM 1247 O O . PRO B 1 27 ? 63.628 30.580 9.182 1.00 41.39 46 PRO B O 1
ATOM 1251 N N . GLN B 1 28 ? 61.860 31.954 8.874 1.00 40.13 47 GLN B N 1
ATOM 1252 C CA . GLN B 1 28 ? 62.157 32.856 9.980 1.00 41.14 47 GLN B CA 1
ATOM 1253 C C . GLN B 1 28 ? 60.810 33.170 10.660 1.00 36.09 47 GLN B C 1
ATOM 1254 O O . GLN B 1 28 ? 59.881 33.539 9.964 1.00 37.07 47 GLN B O 1
ATOM 1260 N N . VAL B 1 29 ? 60.740 33.023 11.973 1.00 36.04 48 VAL B N 1
ATOM 1261 C CA . VAL B 1 29 ? 59.525 33.340 12.776 1.00 35.92 48 VAL B CA 1
ATOM 1262 C C . VAL B 1 29 ? 59.269 34.852 12.883 1.00 41.39 48 VAL B C 1
ATOM 1263 O O . VAL B 1 29 ? 60.160 35.601 13.283 1.00 43.26 48 VAL B O 1
ATOM 1267 N N . ALA B 1 30 ? 58.083 35.304 12.463 1.00 37.40 49 ALA B N 1
ATOM 1268 C CA . ALA B 1 30 ? 57.610 36.661 12.737 1.00 38.00 49 ALA B CA 1
ATOM 1269 C C . ALA B 1 30 ? 57.031 36.708 14.146 1.00 43.15 49 ALA B C 1
ATOM 1270 O O . ALA B 1 30 ? 57.447 37.518 14.976 1.00 40.61 49 ALA B O 1
ATOM 1272 N N . HIS B 1 31 ? 56.061 35.850 14.429 1.00 37.02 50 HIS B N 1
ATOM 1273 C CA A HIS B 1 31 ? 55.560 35.698 15.800 0.50 38.30 50 HIS B CA 1
ATOM 1274 C CA B HIS B 1 31 ? 55.559 35.702 15.790 0.50 38.49 50 HIS B CA 1
ATOM 1275 C C . HIS B 1 31 ? 54.936 34.347 15.968 1.00 34.15 50 HIS B C 1
ATOM 1276 O O . HIS B 1 31 ? 54.434 33.772 15.002 1.00 35.09 50 HIS B O 1
ATOM 1289 N N . ILE B 1 32 ? 54.965 33.851 17.200 1.00 36.16 51 ILE B N 1
ATOM 1290 C CA . ILE B 1 32 ? 54.240 32.656 17.592 1.00 32.11 51 ILE B CA 1
ATOM 1291 C C . ILE B 1 32 ? 53.249 33.021 18.710 1.00 39.78 51 ILE B C 1
ATOM 1292 O O . ILE B 1 32 ? 53.638 33.657 19.717 1.00 37.54 51 ILE B O 1
ATOM 1297 N N . LYS B 1 33 ? 51.985 32.647 18.557 1.00 32.62 52 LYS B N 1
ATOM 1298 C CA . LYS B 1 33 ? 51.026 32.799 19.643 1.00 32.62 52 LYS B CA 1
ATOM 1299 C C . LYS B 1 33 ? 50.727 31.410 20.213 1.00 34.33 52 LYS B C 1
ATOM 1300 O O . LYS B 1 33 ? 50.450 30.478 19.464 1.00 31.40 52 LYS B O 1
ATOM 1306 N N . ILE B 1 34 ? 50.815 31.280 21.529 1.00 31.77 53 ILE B N 1
ATOM 1307 C CA . ILE B 1 34 ? 50.474 30.033 22.236 1.00 30.10 53 ILE B CA 1
ATOM 1308 C C . ILE B 1 34 ? 49.252 30.308 23.064 1.00 31.78 53 ILE B C 1
ATOM 1309 O O . ILE B 1 34 ? 49.236 31.235 23.925 1.00 35.88 53 ILE B O 1
ATOM 1314 N N . ASP B 1 35 ? 48.208 29.524 22.826 1.00 31.90 54 ASP B N 1
ATOM 1315 C CA . ASP B 1 35 ? 46.965 29.729 23.555 1.00 32.29 54 ASP B CA 1
ATOM 1316 C C . ASP B 1 35 ? 46.252 28.415 23.723 1.00 30.40 54 ASP B C 1
ATOM 1317 O O . ASP B 1 35 ? 46.877 27.369 23.554 1.00 31.19 54 ASP B O 1
ATOM 1322 N N . LYS B 1 36 ? 44.995 28.461 24.157 1.00 32.38 55 LYS B N 1
ATOM 1323 C CA . LYS B 1 36 ? 44.191 27.252 24.294 1.00 31.47 55 LYS B CA 1
ATOM 1324 C C . LYS B 1 36 ? 42.860 27.394 23.565 1.00 33.59 55 LYS B C 1
ATOM 1325 O O . LYS B 1 36 ? 42.344 28.500 23.396 1.00 33.35 55 LYS B O 1
ATOM 1331 N N . ASP B 1 37 ? 42.347 26.263 23.095 1.00 27.75 56 ASP B N 1
ATOM 1332 C CA . ASP B 1 37 ? 40.998 26.204 22.543 1.00 28.11 56 ASP B CA 1
ATOM 1333 C C . ASP B 1 37 ? 40.028 26.060 23.742 1.00 27.21 56 ASP B C 1
ATOM 1334 O O . ASP B 1 37 ? 40.446 26.126 24.924 1.00 28.10 56 ASP B O 1
ATOM 1355 N N . GLU B 1 40 ? 40.385 23.461 26.381 1.00 34.09 59 GLU B N 1
ATOM 1356 C CA . GLU B 1 40 ? 41.641 23.611 27.135 1.00 33.39 59 GLU B CA 1
ATOM 1357 C C . GLU B 1 40 ? 42.855 22.901 26.540 1.00 33.90 59 GLU B C 1
ATOM 1358 O O . GLU B 1 40 ? 43.819 22.635 27.265 1.00 37.14 59 GLU B O 1
ATOM 1364 N N . SER B 1 41 ? 42.868 22.666 25.222 1.00 29.88 60 SER B N 1
ATOM 1365 C CA . SER B 1 41 ? 44.008 22.072 24.572 1.00 31.22 60 SER B CA 1
ATOM 1366 C C . SER B 1 41 ? 44.902 23.204 24.030 1.00 34.01 60 SER B C 1
ATOM 1367 O O . SER B 1 41 ? 44.396 24.190 23.461 1.00 29.12 60 SER B O 1
ATOM 1370 N N . THR B 1 42 ? 46.225 23.045 24.178 1.00 27.55 61 THR B N 1
ATOM 1371 C CA . THR B 1 42 ? 47.189 24.058 23.724 1.00 27.64 61 THR B CA 1
ATOM 1372 C C . THR B 1 42 ? 47.209 24.099 22.219 1.00 25.30 61 THR B C 1
ATOM 1373 O O . THR B 1 42 ? 47.194 23.068 21.562 1.00 27.60 61 THR B O 1
ATOM 1377 N N . LYS B 1 43 ? 47.279 25.316 21.689 1.00 24.54 62 LYS B N 1
ATOM 1378 C CA . LYS B 1 43 ? 47.329 25.549 20.253 1.00 25.21 62 LYS B CA 1
ATOM 1379 C C . LYS B 1 43 ? 48.483 26.497 19.960 1.00 28.28 62 LYS B C 1
ATOM 1380 O O . LYS B 1 43 ? 48.816 27.359 20.806 1.00 26.85 62 LYS B O 1
ATOM 1386 N N . TYR B 1 44 ? 49.080 26.368 18.765 1.00 25.32 63 TYR B N 1
ATOM 1387 C CA . TYR B 1 44 ? 50.140 27.237 18.346 1.00 25.03 63 TYR B CA 1
ATOM 1388 C C . TYR B 1 44 ? 49.764 27.885 17.018 1.00 29.32 63 TYR B C 1
ATOM 1389 O O . TYR B 1 44 ? 49.329 27.203 16.103 1.00 29.07 63 TYR B O 1
ATOM 1398 N N . GLU B 1 45 ? 49.895 29.206 16.932 1.00 26.59 64 GLU B N 1
ATOM 1399 C CA A GLU B 1 45 ? 49.697 29.921 15.656 0.50 27.00 64 GLU B CA 1
ATOM 1400 C CA B GLU B 1 45 ? 49.687 29.906 15.681 0.50 27.09 64 GLU B CA 1
ATOM 1401 C C . GLU B 1 45 ? 51.023 30.570 15.317 1.00 30.58 64 GLU B C 1
ATOM 1402 O O . GLU B 1 45 ? 51.499 31.420 16.046 1.00 30.67 64 GLU B O 1
ATOM 1413 N N . VAL B 1 46 ? 51.640 30.132 14.224 1.00 26.82 65 VAL B N 1
ATOM 1414 C CA . VAL B 1 46 ? 52.985 30.578 13.843 1.00 27.58 65 VAL B CA 1
ATOM 1415 C C . VAL B 1 46 ? 52.867 31.374 12.571 1.00 29.61 65 VAL B C 1
ATOM 1416 O O . VAL B 1 46 ? 52.294 30.898 11.620 1.00 30.29 65 VAL B O 1
ATOM 1420 N N . VAL B 1 47 ? 53.349 32.607 12.589 1.00 28.38 66 VAL B N 1
ATOM 1421 C CA . VAL B 1 47 ? 53.470 33.397 11.385 1.00 27.60 66 VAL B CA 1
ATOM 1422 C C . VAL B 1 47 ? 54.943 33.603 11.041 1.00 27.68 66 VAL B C 1
ATOM 1423 O O . VAL B 1 47 ? 55.720 34.055 11.857 1.00 32.69 66 VAL B O 1
ATOM 1427 N N . LEU B 1 48 ? 55.284 33.209 9.822 1.00 29.27 67 LEU B N 1
ATOM 1428 C CA . LEU B 1 48 ? 56.640 33.317 9.272 1.00 30.00 67 LEU B CA 1
ATOM 1429 C C . LEU B 1 48 ? 56.845 34.685 8.621 1.00 34.50 67 LEU B C 1
ATOM 1430 O O . LEU B 1 48 ? 55.875 35.364 8.229 1.00 33.71 67 LEU B O 1
ATOM 1443 N N . ASP B 1 50 ? 57.802 35.324 5.770 1.00 40.64 69 ASP B N 1
ATOM 1444 C CA . ASP B 1 50 ? 57.276 35.325 4.428 1.00 37.15 69 ASP B CA 1
ATOM 1445 C C . ASP B 1 50 ? 55.752 35.410 4.330 1.00 38.70 69 ASP B C 1
ATOM 1446 O O . ASP B 1 50 ? 55.176 35.320 3.234 1.00 38.51 69 ASP B O 1
ATOM 1451 N N . GLY B 1 51 ? 55.112 35.543 5.493 1.00 36.72 70 GLY B N 1
ATOM 1452 C CA . GLY B 1 51 ? 53.691 35.779 5.593 1.00 34.83 70 GLY B CA 1
ATOM 1453 C C . GLY B 1 51 ? 52.813 34.563 5.784 1.00 33.64 70 GLY B C 1
ATOM 1454 O O . GLY B 1 51 ? 51.591 34.681 5.971 1.00 34.24 70 GLY B O 1
ATOM 1455 N N . THR B 1 52 ? 53.431 33.382 5.732 1.00 31.08 71 THR B N 1
ATOM 1456 C CA . THR B 1 52 ? 52.696 32.130 5.907 1.00 27.53 71 THR B CA 1
ATOM 1457 C C . THR B 1 52 ? 52.273 31.965 7.313 1.00 26.22 71 THR B C 1
ATOM 1458 O O . THR B 1 52 ? 53.064 32.224 8.229 1.00 26.84 71 THR B O 1
ATOM 1462 N N . GLU B 1 53 ? 51.054 31.514 7.496 1.00 24.92 72 GLU B N 1
ATOM 1463 C CA . GLU B 1 53 ? 50.565 31.164 8.827 1.00 26.96 72 GLU B CA 1
ATOM 1464 C C . GLU B 1 53 ? 50.416 29.665 8.909 1.00 27.61 72 GLU B C 1
ATOM 1465 O O . GLU B 1 53 ? 49.836 29.042 8.048 1.00 27.42 72 GLU B O 1
ATOM 1471 N N . ILE B 1 54 ? 50.978 29.084 9.960 1.00 25.69 73 ILE B N 1
ATOM 1472 C CA . ILE B 1 54 ? 50.824 27.645 10.225 1.00 23.44 73 ILE B CA 1
ATOM 1473 C C . ILE B 1 54 ? 50.215 27.477 11.592 1.00 24.82 73 ILE B C 1
ATOM 1474 O O . ILE B 1 54 ? 50.770 27.976 12.596 1.00 25.86 73 ILE B O 1
ATOM 1479 N N . ASP B 1 55 ? 49.076 26.792 11.650 1.00 21.65 74 ASP B N 1
ATOM 1480 C CA . ASP B 1 55 ? 48.491 26.475 12.941 1.00 24.94 74 ASP B CA 1
ATOM 1481 C C . ASP B 1 55 ? 48.748 25.029 13.290 1.00 23.38 74 ASP B C 1
ATOM 1482 O O . ASP B 1 55 ? 48.563 24.166 12.458 1.00 25.91 74 ASP B O 1
ATOM 1487 N N . PHE B 1 56 ? 49.178 24.785 14.537 1.00 22.21 75 PHE B N 1
ATOM 1488 C CA . PHE B 1 56 ? 49.456 23.469 15.039 1.00 22.16 75 PHE B CA 1
ATOM 1489 C C . PHE B 1 56 ? 48.626 23.122 16.260 1.00 25.12 75 PHE B C 1
ATOM 1490 O O . PHE B 1 56 ? 48.318 24.000 17.082 1.00 23.45 75 PHE B O 1
ATOM 1498 N N . ASP B 1 57 ? 48.382 21.827 16.429 1.00 24.81 76 ASP B N 1
ATOM 1499 C CA . ASP B 1 57 ? 47.743 21.303 17.622 1.00 25.68 76 ASP B CA 1
ATOM 1500 C C . ASP B 1 57 ? 48.794 21.104 18.721 1.00 26.05 76 ASP B C 1
ATOM 1501 O O . ASP B 1 57 ? 49.971 21.437 18.532 1.00 26.42 76 ASP B O 1
ATOM 1506 N N . SER B 1 58 ? 48.324 20.603 19.861 1.00 26.91 77 SER B N 1
ATOM 1507 C CA . SER B 1 58 ? 49.134 20.553 21.060 1.00 27.05 77 SER B CA 1
ATOM 1508 C C . SER B 1 58 ? 50.345 19.665 20.906 1.00 30.53 77 SER B C 1
ATOM 1509 O O . SER B 1 58 ? 51.338 19.844 21.638 1.00 32.56 77 SER B O 1
ATOM 1512 N N . LYS B 1 59 ? 50.269 18.707 19.971 1.00 30.67 78 LYS B N 1
ATOM 1513 C CA . LYS B 1 59 ? 51.372 17.782 19.730 1.00 30.31 78 LYS B CA 1
ATOM 1514 C C . LYS B 1 59 ? 52.304 18.228 18.623 1.00 32.62 78 LYS B C 1
ATOM 1515 O O . LYS B 1 59 ? 53.269 17.506 18.305 1.00 32.33 78 LYS B O 1
ATOM 1521 N N . GLY B 1 60 ? 52.025 19.392 18.019 1.00 27.92 79 GLY B N 1
ATOM 1522 C CA . GLY B 1 60 ? 52.800 19.911 16.908 1.00 25.18 79 GLY B CA 1
ATOM 1523 C C . GLY B 1 60 ? 52.402 19.393 15.532 1.00 24.15 79 GLY B C 1
ATOM 1524 O O . GLY B 1 60 ? 53.144 19.558 14.562 1.00 27.62 79 GLY B O 1
ATOM 1525 N N . ASN B 1 61 ? 51.220 18.779 15.423 1.00 26.40 80 ASN B N 1
ATOM 1526 C CA . ASN B 1 61 ? 50.654 18.418 14.127 1.00 26.34 80 ASN B CA 1
ATOM 1527 C C . ASN B 1 61 ? 50.020 19.632 13.436 1.00 25.96 80 ASN B C 1
ATOM 1528 O O . ASN B 1 61 ? 49.151 20.280 14.010 1.00 24.89 80 ASN B O 1
ATOM 1533 N N . TRP B 1 62 ? 50.385 19.905 12.189 1.00 24.26 81 TRP B N 1
ATOM 1534 C CA . TRP B 1 62 ? 49.779 21.038 11.530 1.00 23.00 81 TRP B CA 1
ATOM 1535 C C . TRP B 1 62 ? 48.277 20.783 11.324 1.00 24.05 81 TRP B C 1
ATOM 1536 O O . TRP B 1 62 ? 47.863 19.657 11.020 1.00 25.16 81 TRP B O 1
ATOM 1547 N N . GLU B 1 63 ? 47.536 21.851 11.418 1.00 23.10 82 GLU B N 1
ATOM 1548 C CA A GLU B 1 63 ? 46.075 21.873 11.178 0.50 22.25 82 GLU B CA 1
ATOM 1549 C CA B GLU B 1 63 ? 46.073 21.841 11.185 0.50 22.98 82 GLU B CA 1
ATOM 1550 C C . GLU B 1 63 ? 45.728 22.665 9.928 1.00 24.07 82 GLU B C 1
ATOM 1551 O O . GLU B 1 63 ? 44.776 22.372 9.219 1.00 24.66 82 GLU B O 1
ATOM 1562 N N . GLU B 1 64 ? 46.509 23.691 9.665 1.00 23.75 83 GLU B N 1
ATOM 1563 C CA . GLU B 1 64 ? 46.294 24.582 8.541 1.00 23.15 83 GLU B CA 1
ATOM 1564 C C . GLU B 1 64 ? 47.566 25.306 8.164 1.00 25.04 83 GLU B C 1
ATOM 1565 O O . GLU B 1 64 ? 48.327 25.717 9.036 1.00 23.38 83 GLU B O 1
ATOM 1571 N N . VAL B 1 65 ? 47.811 25.427 6.878 1.00 25.47 84 VAL B N 1
ATOM 1572 C CA . VAL B 1 65 ? 48.898 26.248 6.352 1.00 25.26 84 VAL B CA 1
ATOM 1573 C C . VAL B 1 65 ? 48.252 27.178 5.322 1.00 26.19 84 VAL B C 1
ATOM 1574 O O . VAL B 1 65 ? 47.649 26.702 4.356 1.00 24.03 84 VAL B O 1
ATOM 1578 N N . SER B 1 66 ? 48.441 28.477 5.524 1.00 23.35 85 SER B N 1
ATOM 1579 C CA A SER B 1 66 ? 47.871 29.514 4.665 0.50 25.25 85 SER B CA 1
ATOM 1580 C CA B SER B 1 66 ? 47.863 29.500 4.680 0.50 26.49 85 SER B CA 1
ATOM 1581 C C . SER B 1 66 ? 48.945 30.488 4.233 1.00 26.15 85 SER B C 1
ATOM 1582 O O . SER B 1 66 ? 49.576 31.138 5.053 1.00 27.93 85 SER B O 1
ATOM 1587 N N . ALA B 1 67 ? 49.150 30.601 2.923 1.00 27.17 86 ALA B N 1
ATOM 1588 C CA . ALA B 1 67 ? 50.127 31.525 2.383 1.00 28.45 86 ALA B CA 1
ATOM 1589 C C . ALA B 1 67 ? 49.512 32.904 2.384 1.00 34.68 86 ALA B C 1
ATOM 1590 O O . ALA B 1 67 ? 48.301 33.019 2.374 1.00 38.94 86 ALA B O 1
ATOM 1592 N N . LYS B 1 68 ? 50.374 33.916 2.420 1.00 40.40 87 LYS B N 1
ATOM 1593 C CA . LYS B 1 68 ? 49.996 35.338 2.266 1.00 49.32 87 LYS B CA 1
ATOM 1594 C C . LYS B 1 68 ? 49.324 35.471 0.926 1.00 43.37 87 LYS B C 1
ATOM 1595 O O . LYS B 1 68 ? 49.662 34.720 -0.013 1.00 44.87 87 LYS B O 1
ATOM 1601 N N . LYS B 1 69 ? 48.344 36.384 0.834 1.00 51.79 88 LYS B N 1
ATOM 1602 C CA . LYS B 1 69 ? 47.572 36.585 -0.395 1.00 54.76 88 LYS B CA 1
ATOM 1603 C C . LYS B 1 69 ? 48.581 36.931 -1.485 1.00 55.73 88 LYS B C 1
ATOM 1604 O O . LYS B 1 69 ? 49.496 37.759 -1.281 1.00 50.04 88 LYS B O 1
ATOM 1606 N N . GLY B 1 70 ? 48.456 36.255 -2.619 1.00 48.78 89 GLY B N 1
ATOM 1607 C CA . GLY B 1 70 ? 49.468 36.368 -3.684 1.00 60.51 89 GLY B CA 1
ATOM 1608 C C . GLY B 1 70 ? 50.738 35.528 -3.517 1.00 69.85 89 GLY B C 1
ATOM 1609 O O . GLY B 1 70 ? 51.718 35.723 -4.266 1.00 63.32 89 GLY B O 1
ATOM 1610 N N . GLN B 1 71 ? 50.737 34.601 -2.553 1.00 51.52 90 GLN B N 1
ATOM 1611 C CA . GLN B 1 71 ? 51.803 33.596 -2.439 1.00 40.98 90 GLN B CA 1
ATOM 1612 C C . GLN B 1 71 ? 51.241 32.147 -2.403 1.00 41.19 90 GLN B C 1
ATOM 1613 O O . GLN B 1 71 ? 50.038 31.924 -2.440 1.00 40.70 90 GLN B O 1
ATOM 1619 N N . THR B 1 72 ? 52.133 31.150 -2.343 1.00 33.64 91 THR B N 1
ATOM 1620 C CA . THR B 1 72 ? 51.755 29.722 -2.334 1.00 28.02 91 THR B CA 1
ATOM 1621 C C . THR B 1 72 ? 52.482 29.016 -1.146 1.00 27.70 91 THR B C 1
ATOM 1622 O O . THR B 1 72 ? 53.305 29.611 -0.467 1.00 31.40 91 THR B O 1
ATOM 1626 N N . VAL B 1 73 ? 52.127 27.754 -0.909 1.00 29.29 92 VAL B N 1
ATOM 1627 C CA . VAL B 1 73 ? 52.780 26.923 0.079 1.00 29.01 92 VAL B CA 1
ATOM 1628 C C . VAL B 1 73 ? 53.680 25.944 -0.651 1.00 28.21 92 VAL B C 1
ATOM 1629 O O . VAL B 1 73 ? 53.421 25.622 -1.822 1.00 25.36 92 VAL B O 1
ATOM 1633 N N . PRO B 1 74 ? 54.743 25.460 0.015 1.00 28.40 93 PRO B N 1
ATOM 1634 C CA . PRO B 1 74 ? 55.570 24.398 -0.562 1.00 29.98 93 PRO B CA 1
ATOM 1635 C C . PRO B 1 74 ? 54.750 23.171 -0.936 1.00 31.62 93 PRO B C 1
ATOM 1636 O O . PRO B 1 74 ? 53.974 22.661 -0.146 1.00 30.83 93 PRO B O 1
ATOM 1640 N N . VAL B 1 75 ? 54.913 22.693 -2.165 1.00 28.95 94 VAL B N 1
ATOM 1641 C CA . VAL B 1 75 ? 54.110 21.570 -2.619 1.00 29.25 94 VAL B CA 1
ATOM 1642 C C . VAL B 1 75 ? 54.395 20.317 -1.837 1.00 29.33 94 VAL B C 1
ATOM 1643 O O . VAL B 1 75 ? 53.538 19.446 -1.741 1.00 29.54 94 VAL B O 1
ATOM 1647 N N . SER B 1 76 ? 55.548 20.273 -1.148 1.00 27.74 95 SER B N 1
ATOM 1648 C CA . SER B 1 76 ? 55.911 19.141 -0.343 1.00 27.57 95 SER B CA 1
ATOM 1649 C C . SER B 1 76 ? 54.977 18.946 0.885 1.00 26.19 95 SER B C 1
ATOM 1650 O O . SER B 1 76 ? 55.001 17.889 1.496 1.00 29.66 95 SER B O 1
ATOM 1653 N N . ILE B 1 77 ? 54.256 19.975 1.270 1.00 28.50 96 ILE B N 1
ATOM 1654 C CA . ILE B 1 77 ? 53.291 19.858 2.382 1.00 31.30 96 ILE B CA 1
ATOM 1655 C C . ILE B 1 77 ? 51.902 19.363 1.955 1.00 31.29 96 ILE B C 1
ATOM 1656 O O . ILE B 1 77 ? 51.121 18.879 2.769 1.00 30.57 96 ILE B O 1
ATOM 1661 N N . VAL B 1 78 ? 51.612 19.419 0.658 1.00 26.99 97 VAL B N 1
ATOM 1662 C CA . VAL B 1 78 ? 50.292 19.015 0.178 1.00 29.37 97 VAL B CA 1
ATOM 1663 C C . VAL B 1 78 ? 50.142 17.488 0.302 1.00 30.90 97 VAL B C 1
ATOM 1664 O O . VAL B 1 78 ? 51.026 16.726 -0.168 1.00 32.55 97 VAL B O 1
ATOM 1668 N N . PRO B 1 79 ? 49.039 17.023 0.922 1.00 31.33 98 PRO B N 1
ATOM 1669 C CA . PRO B 1 79 ? 48.842 15.573 1.080 1.00 34.62 98 PRO B CA 1
ATOM 1670 C C . PRO B 1 79 ? 48.959 14.857 -0.245 1.00 35.81 98 PRO B C 1
ATOM 1671 O O . PRO B 1 79 ? 48.546 15.387 -1.271 1.00 31.40 98 PRO B O 1
ATOM 1675 N N . GLY B 1 80 ? 49.528 13.662 -0.233 1.00 35.05 99 GLY B N 1
ATOM 1676 C CA . GLY B 1 80 ? 49.780 12.935 -1.462 1.00 35.71 99 GLY B CA 1
ATOM 1677 C C . GLY B 1 80 ? 48.575 12.671 -2.332 1.00 34.87 99 GLY B C 1
ATOM 1678 O O . GLY B 1 80 ? 48.635 12.854 -3.546 1.00 33.38 99 GLY B O 1
ATOM 1679 N N . PHE B 1 81 ? 47.481 12.243 -1.706 1.00 31.85 100 PHE B N 1
ATOM 1680 C CA . PHE B 1 81 ? 46.227 12.009 -2.412 1.00 33.10 100 PHE B CA 1
ATOM 1681 C C . PHE B 1 81 ? 45.791 13.277 -3.143 1.00 30.13 100 PHE B C 1
ATOM 1682 O O . PHE B 1 81 ? 45.227 13.185 -4.213 1.00 29.94 100 PHE B O 1
ATOM 1690 N N . ALA B 1 82 ? 46.060 14.440 -2.542 1.00 28.81 101 ALA B N 1
ATOM 1691 C CA . ALA B 1 82 ? 45.648 15.739 -3.126 1.00 27.01 101 ALA B CA 1
ATOM 1692 C C . ALA B 1 82 ? 46.557 16.113 -4.290 1.00 30.13 101 ALA B C 1
ATOM 1693 O O . ALA B 1 82 ? 46.097 16.545 -5.337 1.00 29.17 101 ALA B O 1
ATOM 1695 N N . VAL B 1 83 ? 47.854 15.840 -4.160 1.00 28.00 102 VAL B N 1
ATOM 1696 C CA . VAL B 1 83 ? 48.745 15.998 -5.299 1.00 28.78 102 VAL B CA 1
ATOM 1697 C C . VAL B 1 83 ? 48.311 15.095 -6.451 1.00 28.35 102 VAL B C 1
ATOM 1698 O O . VAL B 1 83 ? 48.265 15.520 -7.613 1.00 31.14 102 VAL B O 1
ATOM 1702 N N . ASN B 1 84 ? 47.950 13.846 -6.133 1.00 30.67 103 ASN B N 1
ATOM 1703 C CA . ASN B 1 84 ? 47.499 12.933 -7.178 1.00 33.78 103 ASN B CA 1
ATOM 1704 C C . ASN B 1 84 ? 46.261 13.421 -7.896 1.00 28.80 103 ASN B C 1
ATOM 1705 O O . ASN B 1 84 ? 46.164 13.287 -9.141 1.00 30.44 103 ASN B O 1
ATOM 1710 N N . TYR B 1 85 ? 45.314 13.957 -7.101 1.00 29.11 104 TYR B N 1
ATOM 1711 C CA . TYR B 1 85 ? 44.081 14.467 -7.601 1.00 28.46 104 TYR B CA 1
ATOM 1712 C C . TYR B 1 85 ? 44.341 15.646 -8.557 1.00 28.37 104 TYR B C 1
ATOM 1713 O O . TYR B 1 85 ? 43.845 15.680 -9.666 1.00 28.24 104 TYR B O 1
ATOM 1722 N N . LEU B 1 86 ? 45.176 16.580 -8.125 1.00 29.84 105 LEU B N 1
ATOM 1723 C CA . LEU B 1 86 ? 45.488 17.770 -8.932 1.00 26.91 105 LEU B CA 1
ATOM 1724 C C . LEU B 1 86 ? 46.248 17.404 -10.192 1.00 29.22 105 LEU B C 1
ATOM 1725 O O . LEU B 1 86 ? 46.004 17.957 -11.231 1.00 29.61 105 LEU B O 1
ATOM 1730 N N . LYS B 1 87 ? 47.111 16.400 -10.132 1.00 30.29 106 LYS B N 1
ATOM 1731 C CA . LYS B 1 87 ? 47.735 15.906 -11.348 1.00 32.06 106 LYS B CA 1
ATOM 1732 C C . LYS B 1 87 ? 46.760 15.236 -12.304 1.00 30.89 106 LYS B C 1
ATOM 1733 O O . LYS B 1 87 ? 46.796 15.473 -13.506 1.00 33.39 106 LYS B O 1
ATOM 1739 N N . ALA B 1 88 ? 45.873 14.405 -11.772 1.00 31.53 107 ALA B N 1
ATOM 1740 C CA . ALA B 1 88 ? 44.909 13.691 -12.554 1.00 31.56 107 ALA B CA 1
ATOM 1741 C C . ALA B 1 88 ? 44.004 14.683 -13.323 1.00 32.97 107 ALA B C 1
ATOM 1742 O O . ALA B 1 88 ? 43.481 14.361 -14.365 1.00 34.43 107 ALA B O 1
ATOM 1744 N N . HIS B 1 89 ? 43.790 15.869 -12.727 1.00 30.79 108 HIS B N 1
ATOM 1745 C CA . HIS B 1 89 ? 42.938 16.870 -13.300 1.00 29.71 108 HIS B CA 1
ATOM 1746 C C . HIS B 1 89 ? 43.654 18.059 -13.849 1.00 32.10 108 HIS B C 1
ATOM 1747 O O . HIS B 1 89 ? 43.023 19.057 -14.185 1.00 28.97 108 HIS B O 1
ATOM 1754 N N . ASN B 1 90 ? 44.973 17.930 -14.040 1.00 31.11 109 ASN B N 1
ATOM 1755 C CA . ASN B 1 90 ? 45.771 18.937 -14.755 1.00 31.04 109 ASN B CA 1
ATOM 1756 C C . ASN B 1 90 ? 45.659 20.341 -14.101 1.00 31.44 109 ASN B C 1
ATOM 1757 O O . ASN B 1 90 ? 45.533 21.353 -14.796 1.00 33.45 109 ASN B O 1
ATOM 1762 N N . PHE B 1 91 ? 45.711 20.363 -12.783 1.00 30.71 110 PHE B N 1
ATOM 1763 C CA . PHE B 1 91 ? 45.801 21.601 -12.028 1.00 28.52 110 PHE B CA 1
ATOM 1764 C C . PHE B 1 91 ? 47.249 21.732 -11.453 1.00 36.00 110 PHE B C 1
ATOM 1765 O O . PHE B 1 91 ? 47.409 22.052 -10.295 1.00 39.12 110 PHE B O 1
ATOM 1773 N N . VAL B 1 92 ? 48.276 21.488 -12.248 1.00 48.31 111 VAL B N 1
ATOM 1774 C CA . VAL B 1 92 ? 49.689 21.555 -11.736 1.00 62.06 111 VAL B CA 1
ATOM 1775 C C . VAL B 1 92 ? 50.313 22.945 -11.901 1.00 56.23 111 VAL B C 1
ATOM 1776 O O . VAL B 1 92 ? 51.187 23.352 -11.121 1.00 99.38 111 VAL B O 1
ATOM 1780 N N . ASN B 1 93 ? 49.859 23.636 -12.926 1.00 50.45 112 ASN B N 1
ATOM 1781 C CA A ASN B 1 93 ? 50.234 25.034 -13.171 0.50 52.64 112 ASN B CA 1
ATOM 1782 C CA B ASN B 1 93 ? 50.172 25.033 -13.180 0.50 53.35 112 ASN B CA 1
ATOM 1783 C C . ASN B 1 93 ? 50.134 25.912 -11.914 1.00 53.77 112 ASN B C 1
ATOM 1784 O O . ASN B 1 93 ? 51.096 26.563 -11.573 1.00 50.76 112 ASN B O 1
ATOM 1793 N N . GLU B 1 94 ? 49.014 25.898 -11.180 1.00 38.70 113 GLU B N 1
ATOM 1794 C CA A GLU B 1 94 ? 48.612 27.002 -10.275 0.60 37.47 113 GLU B CA 1
ATOM 1795 C CA B GLU B 1 94 ? 48.763 27.104 -10.394 0.40 38.85 113 GLU B CA 1
ATOM 1796 C C . GLU B 1 94 ? 49.313 27.138 -8.961 1.00 38.96 113 GLU B C 1
ATOM 1797 O O . GLU B 1 94 ? 49.478 28.216 -8.394 1.00 53.65 113 GLU B O 1
ATOM 1808 N N . GLY B 1 95 ? 49.661 26.040 -8.412 1.00 32.37 114 GLY B N 1
ATOM 1809 C CA . GLY B 1 95 ? 50.038 26.137 -6.973 1.00 33.33 114 GLY B CA 1
ATOM 1810 C C . GLY B 1 95 ? 48.955 26.328 -5.923 1.00 33.44 114 GLY B C 1
ATOM 1811 O O . GLY B 1 95 ? 47.930 26.925 -6.133 1.00 29.39 114 GLY B O 1
ATOM 1812 N N . VAL B 1 96 ? 49.270 25.838 -4.741 1.00 30.40 115 VAL B N 1
ATOM 1813 C CA . VAL B 1 96 ? 48.341 25.778 -3.614 1.00 28.99 115 VAL B CA 1
ATOM 1814 C C . VAL B 1 96 ? 48.626 26.914 -2.654 1.00 28.95 115 VAL B C 1
ATOM 1815 O O . VAL B 1 96 ? 49.791 27.138 -2.266 1.00 29.26 115 VAL B O 1
ATOM 1819 N N . THR B 1 97 ? 47.560 27.574 -2.206 1.00 27.27 116 THR B N 1
ATOM 1820 C CA A THR B 1 97 ? 47.644 28.711 -1.303 0.50 25.97 116 THR B CA 1
ATOM 1821 C CA B THR B 1 97 ? 47.657 28.703 -1.299 0.50 26.00 116 THR B CA 1
ATOM 1822 C C . THR B 1 97 ? 47.238 28.354 0.113 1.00 27.24 116 THR B C 1
ATOM 1823 O O . THR B 1 97 ? 47.600 29.063 1.050 1.00 29.11 116 THR B O 1
ATOM 1830 N N . LYS B 1 98 ? 46.457 27.277 0.282 1.00 26.27 117 LYS B N 1
ATOM 1831 C CA A LYS B 1 98 ? 45.990 26.877 1.600 0.50 25.23 117 LYS B CA 1
ATOM 1832 C CA B LYS B 1 98 ? 46.002 26.872 1.605 0.50 26.08 117 LYS B CA 1
ATOM 1833 C C . LYS B 1 98 ? 45.765 25.376 1.640 1.00 24.76 117 LYS B C 1
ATOM 1834 O O . LYS B 1 98 ? 45.171 24.805 0.743 1.00 24.99 117 LYS B O 1
ATOM 1845 N N . VAL B 1 99 ? 46.216 24.755 2.729 1.00 24.21 118 VAL B N 1
ATOM 1846 C CA A VAL B 1 99 ? 45.921 23.357 3.033 0.50 24.50 118 VAL B CA 1
ATOM 1847 C CA B VAL B 1 99 ? 45.853 23.362 3.022 0.50 24.91 118 VAL B CA 1
ATOM 1848 C C . VAL B 1 99 ? 45.367 23.313 4.460 1.00 24.97 118 VAL B C 1
ATOM 1849 O O . VAL B 1 99 ? 45.926 23.931 5.354 1.00 25.86 118 VAL B O 1
ATOM 1856 N N . GLU B 1 100 ? 44.266 22.621 4.664 1.00 23.33 119 GLU B N 1
ATOM 1857 C CA . GLU B 1 100 ? 43.673 22.517 5.977 1.00 25.06 119 GLU B CA 1
ATOM 1858 C C . GLU B 1 100 ? 43.176 21.079 6.169 1.00 25.32 119 GLU B C 1
ATOM 1859 O O . GLU B 1 100 ? 42.762 20.404 5.221 1.00 25.86 119 GLU B O 1
ATOM 1865 N N . ARG B 1 101 ? 43.293 20.590 7.401 1.00 24.77 120 ARG B N 1
ATOM 1866 C CA . ARG B 1 101 ? 42.760 19.303 7.751 1.00 24.20 120 ARG B CA 1
ATOM 1867 C C . ARG B 1 101 ? 42.110 19.359 9.137 1.00 27.29 120 ARG B C 1
ATOM 1868 O O . ARG B 1 101 ? 42.555 20.054 10.038 1.00 28.23 120 ARG B O 1
ATOM 1876 N N . ASP B 1 102 ? 41.068 18.564 9.244 1.00 24.55 121 ASP B N 1
ATOM 1877 C CA . ASP B 1 102 ? 40.309 18.464 10.500 1.00 26.43 121 ASP B CA 1
ATOM 1878 C C . ASP B 1 102 ? 39.499 17.196 10.510 1.00 27.33 121 ASP B C 1
ATOM 1879 O O . ASP B 1 102 ? 39.673 16.334 9.653 1.00 29.77 121 ASP B O 1
ATOM 1884 N N . ARG B 1 103 ? 38.602 17.059 11.499 1.00 25.72 122 ARG B N 1
ATOM 1885 C CA . ARG B 1 103 ? 37.872 15.823 11.643 1.00 27.30 122 ARG B CA 1
ATOM 1886 C C . ARG B 1 103 ? 37.003 15.475 10.491 1.00 30.32 122 ARG B C 1
ATOM 1887 O O . ARG B 1 103 ? 36.662 14.323 10.339 1.00 31.95 122 ARG B O 1
ATOM 1895 N N . LYS B 1 104 ? 36.667 16.469 9.653 1.00 25.82 123 LYS B N 1
ATOM 1896 C CA . LYS B 1 104 ? 35.822 16.255 8.489 1.00 26.58 123 LYS B CA 1
ATOM 1897 C C . LYS B 1 104 ? 36.565 15.922 7.188 1.00 29.37 123 LYS B C 1
ATOM 1898 O O . LYS B 1 104 ? 35.946 15.539 6.200 1.00 30.73 123 LYS B O 1
ATOM 1904 N N . GLY B 1 105 ? 37.877 16.074 7.175 1.00 27.88 124 GLY B N 1
ATOM 1905 C CA . GLY B 1 105 ? 38.637 15.826 5.970 1.00 29.72 124 GLY B CA 1
ATOM 1906 C C . GLY B 1 105 ? 39.625 16.929 5.694 1.00 27.58 124 GLY B C 1
ATOM 1907 O O . GLY B 1 105 ? 40.244 17.462 6.601 1.00 26.17 124 GLY B O 1
ATOM 1908 N N . TYR B 1 106 ? 39.786 17.252 4.426 1.00 25.70 125 TYR B N 1
ATOM 1909 C CA . TYR B 1 106 ? 40.828 18.173 3.950 1.00 28.62 125 TYR B CA 1
ATOM 1910 C C . TYR B 1 106 ? 40.239 19.235 3.057 1.00 29.96 125 TYR B C 1
ATOM 1911 O O . TYR B 1 106 ? 39.240 19.014 2.338 1.00 28.88 125 TYR B O 1
ATOM 1920 N N . GLU B 1 107 ? 40.854 20.403 3.079 1.00 27.45 126 GLU B N 1
ATOM 1921 C CA . GLU B 1 107 ? 40.559 21.432 2.097 1.00 28.34 126 GLU B CA 1
ATOM 1922 C C . GLU B 1 107 ? 41.844 21.886 1.444 1.00 27.76 126 GLU B C 1
ATOM 1923 O O . GLU B 1 107 ? 42.823 22.112 2.125 1.00 27.07 126 GLU B O 1
ATOM 1929 N N . ILE B 1 108 ? 41.835 22.020 0.117 1.00 24.28 127 ILE B N 1
ATOM 1930 C CA . ILE B 1 108 ? 42.990 22.475 -0.635 1.00 26.99 127 ILE B CA 1
ATOM 1931 C C . ILE B 1 108 ? 42.504 23.600 -1.524 1.00 30.88 127 ILE B C 1
ATOM 1932 O O . ILE B 1 108 ? 41.508 23.429 -2.271 1.00 32.04 127 ILE B O 1
ATOM 1937 N N . GLU B 1 109 ? 43.130 24.760 -1.413 1.00 25.87 128 GLU B N 1
ATOM 1938 C CA . GLU B 1 109 ? 42.765 25.898 -2.234 1.00 27.24 128 GLU B CA 1
ATOM 1939 C C . GLU B 1 109 ? 43.902 26.261 -3.113 1.00 28.89 128 GLU B C 1
ATOM 1940 O O . GLU B 1 109 ? 45.041 26.311 -2.659 1.00 26.94 128 GLU B O 1
ATOM 1946 N N 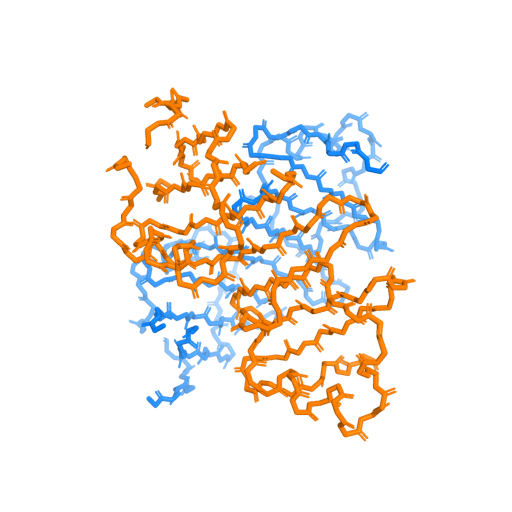. LEU B 1 110 ? 43.628 26.531 -4.389 1.00 23.61 129 LEU B N 1
ATOM 1947 C CA . LEU B 1 110 ? 44.643 26.875 -5.355 1.00 23.40 129 LEU B CA 1
ATOM 1948 C C . LEU B 1 110 ? 44.840 28.378 -5.417 1.00 25.50 129 LEU B C 1
ATOM 1949 O O . LEU B 1 110 ? 43.986 29.149 -4.962 1.00 28.73 129 LEU B O 1
ATOM 1954 N N . SER B 1 111 ? 45.945 28.792 -6.014 1.00 27.47 130 SER B N 1
ATOM 1955 C CA . SER B 1 111 ? 46.259 30.209 -6.142 1.00 31.05 130 SER B CA 1
ATOM 1956 C C . SER B 1 111 ? 45.203 31.020 -6.909 1.00 37.73 130 SER B C 1
ATOM 1957 O O . SER B 1 111 ? 45.053 32.214 -6.693 1.00 37.74 130 SER B O 1
ATOM 1960 N N . THR B 1 112 ? 44.463 30.346 -7.782 1.00 30.65 131 THR B N 1
ATOM 1961 C CA . THR B 1 112 ? 43.299 30.935 -8.500 1.00 35.55 131 THR B CA 1
ATOM 1962 C C . THR B 1 112 ? 42.059 31.171 -7.646 1.00 38.71 131 THR B C 1
ATOM 1963 O O . THR B 1 112 ? 41.126 31.825 -8.091 1.00 36.04 131 THR B O 1
ATOM 1967 N N . GLY B 1 113 ? 42.002 30.617 -6.446 1.00 31.47 132 GLY B N 1
ATOM 1968 C CA . GLY B 1 113 ? 40.819 30.672 -5.586 1.00 34.05 132 GLY B CA 1
ATOM 1969 C C . GLY B 1 113 ? 39.950 29.419 -5.681 1.00 33.42 132 GLY B C 1
ATOM 1970 O O . GLY B 1 113 ? 39.065 29.211 -4.859 1.00 35.25 132 GLY B O 1
ATOM 1971 N N . LEU B 1 114 ? 40.242 28.552 -6.657 1.00 30.95 133 LEU B N 1
ATOM 1972 C CA . LEU B 1 114 ? 39.500 27.284 -6.731 1.00 29.72 133 LEU B CA 1
ATOM 1973 C C . LEU B 1 114 ? 39.835 26.408 -5.556 1.00 29.93 133 LEU B C 1
ATOM 1974 O O . LEU B 1 114 ? 41.007 26.201 -5.219 1.00 28.96 133 LEU B O 1
ATOM 1979 N N . SER B 1 115 ? 38.808 25.909 -4.901 1.00 28.85 134 SER B N 1
ATOM 1980 C CA . SER B 1 115 ? 38.994 25.176 -3.677 1.00 28.82 134 SER B CA 1
ATOM 1981 C C . SER B 1 115 ? 38.306 23.805 -3.745 1.00 31.20 134 SER B C 1
ATOM 1982 O O . SER B 1 115 ? 37.207 23.671 -4.300 1.00 34.82 134 SER B O 1
ATOM 1985 N N . PHE B 1 116 ? 38.934 22.801 -3.170 1.00 28.01 135 PHE B N 1
ATOM 1986 C CA . PHE B 1 116 ? 38.482 21.420 -3.159 1.00 29.39 135 PHE B CA 1
ATOM 1987 C C . PHE B 1 116 ? 38.440 20.884 -1.727 1.00 35.14 135 PHE B C 1
ATOM 1988 O O . PHE B 1 116 ? 39.417 20.991 -0.990 1.00 33.24 135 PHE B O 1
ATOM 1996 N N . LYS B 1 117 ? 37.329 20.262 -1.368 1.00 29.84 136 LYS B N 1
ATOM 1997 C CA . LYS B 1 117 ? 37.174 19.597 -0.076 1.00 33.10 136 LYS B CA 1
ATOM 1998 C C . LYS B 1 117 ? 37.130 18.106 -0.291 1.00 35.88 136 LYS B C 1
ATOM 1999 O O . LYS B 1 117 ? 36.470 17.619 -1.223 1.00 37.78 136 LYS B O 1
ATOM 2005 N N . PHE B 1 118 ? 37.854 17.392 0.555 1.00 33.08 137 PHE B N 1
ATOM 2006 C CA . PHE B 1 118 ? 37.848 15.948 0.576 1.00 34.70 137 PHE B CA 1
ATOM 2007 C C . PHE B 1 118 ? 37.432 15.458 1.947 1.00 35.30 137 PHE B C 1
ATOM 2008 O O . PHE B 1 118 ? 37.639 16.166 2.969 1.00 31.11 137 PHE B O 1
ATOM 2016 N N . ASP B 1 119 ? 36.916 14.232 2.000 1.00 37.95 138 ASP B N 1
ATOM 2017 C CA . ASP B 1 119 ? 36.707 13.544 3.286 1.00 37.82 138 ASP B CA 1
ATOM 2018 C C . ASP B 1 119 ? 38.010 12.918 3.830 1.00 36.58 138 ASP B C 1
ATOM 2019 O O . ASP B 1 119 ? 39.083 13.066 3.239 1.00 34.54 138 ASP B O 1
ATOM 2024 N N . LYS B 1 120 ? 37.953 12.204 4.963 1.00 37.95 139 LYS B N 1
ATOM 2025 C CA . LYS B 1 120 ? 39.205 11.671 5.555 1.00 36.55 139 LYS B CA 1
ATOM 2026 C C . LYS B 1 120 ? 39.929 10.620 4.755 1.00 45.69 139 LYS B C 1
ATOM 2027 O O . LYS B 1 120 ? 41.108 10.363 4.982 1.00 48.98 139 LYS B O 1
ATOM 2033 N N . LYS B 1 121 ? 39.216 9.986 3.851 1.00 44.21 140 LYS B N 1
ATOM 2034 C CA . LYS B 1 121 ? 39.773 8.951 2.990 1.00 50.55 140 LYS B CA 1
ATOM 2035 C C . LYS B 1 121 ? 40.222 9.548 1.666 1.00 48.96 140 LYS B C 1
ATOM 2036 O O . LYS B 1 121 ? 40.500 8.814 0.714 1.00 55.00 140 LYS B O 1
ATOM 2042 N N . GLY B 1 122 ? 40.245 10.883 1.583 1.00 48.09 141 GLY B N 1
ATOM 2043 C CA . GLY B 1 122 ? 40.710 11.578 0.387 1.00 43.51 141 GLY B CA 1
ATOM 2044 C C . GLY B 1 122 ? 39.770 11.533 -0.789 1.00 43.96 141 GLY B C 1
ATOM 2045 O O . GLY B 1 122 ? 40.196 11.753 -1.914 1.00 46.10 141 GLY B O 1
ATOM 2046 N N . LYS B 1 123 ? 38.488 11.275 -0.542 1.00 44.11 142 LYS B N 1
ATOM 2047 C CA . LYS B 1 123 ? 37.487 11.247 -1.590 1.00 46.49 142 LYS B CA 1
ATOM 2048 C C .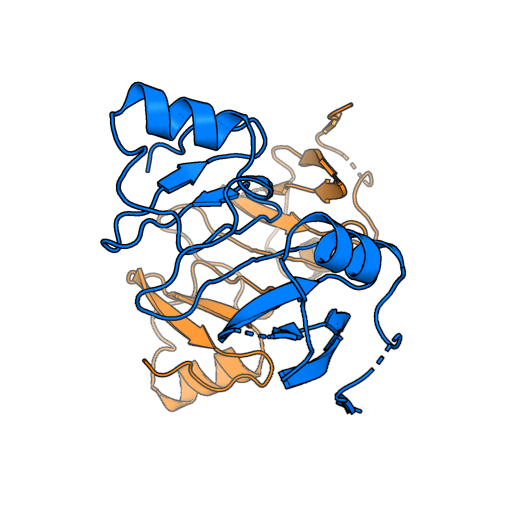 LYS B 1 123 ? 36.822 12.627 -1.667 1.00 43.77 142 LYS B C 1
ATOM 2049 O O . LYS B 1 123 ? 36.536 13.254 -0.642 1.00 43.23 142 LYS B O 1
ATOM 2052 N N . PHE B 1 124 ? 36.609 13.111 -2.880 1.00 40.69 143 PHE B N 1
ATOM 2053 C CA . PHE B 1 124 ? 36.015 14.417 -3.072 1.00 45.28 143 PHE B CA 1
ATOM 2054 C C . PHE B 1 124 ? 34.600 14.498 -2.481 1.00 50.23 143 PHE B C 1
ATOM 2055 O O . PHE B 1 124 ? 33.799 13.578 -2.650 1.00 46.90 143 PHE B O 1
ATOM 2063 N N . ILE B 1 125 ? 34.294 15.585 -1.781 1.00 44.16 144 ILE B N 1
ATOM 2064 C CA . ILE B 1 125 ? 33.062 15.674 -1.041 1.00 53.32 144 ILE B CA 1
ATOM 2065 C C . ILE B 1 125 ? 31.997 16.272 -1.914 1.00 64.41 144 ILE B C 1
ATOM 2066 O O . ILE B 1 125 ? 31.990 17.478 -2.174 1.00 78.32 144 ILE B O 1
ATOM 2071 N N . LYS B 1 126 ? 31.096 15.384 -2.344 1.00 81.21 145 LYS B N 1
ATOM 2072 C CA . LYS B 1 126 ? 29.953 15.724 -3.186 1.00 78.78 145 LYS B CA 1
ATOM 2073 C C . LYS B 1 126 ? 28.864 16.427 -2.369 1.00 91.33 145 LYS B C 1
ATOM 2074 O O . LYS B 1 126 ? 28.704 16.165 -1.163 1.00 70.88 145 LYS B O 1
ATOM 2080 N N . THR B 1 127 ? 28.139 17.328 -3.036 1.00 111.61 146 THR B N 1
ATOM 2081 C CA . THR B 1 127 ? 26.946 17.981 -2.483 1.00 107.87 146 THR B CA 1
ATOM 2082 C C . THR B 1 127 ? 25.860 18.042 -3.559 1.00 89.39 146 THR B C 1
ATOM 2083 O O . THR B 1 127 ? 25.998 17.419 -4.615 1.00 86.63 146 THR B O 1
#

B-factor: mean 39.25, std 14.05, range [18.4, 111.61]

Sequence (244 aa):
KDVITKDNQLPLPARNFINSNFTKPQVAHIKIDKDESTKYEEVVLDGTEIDFDSKGNWEEEVSSAKKGQTVPVSIVPGFAVNYLKAHNFVNEGVTKKVEERDRKGYEIEELSTGLSFKFDKKGKFIKTKDVITKDNQLPLPARRNFINSNFTKPQVAHHIKIDKDESTKYEEVVLDGTEIDFDSKGNWEEEVSSAKKGQTVPVSIVPGFAVNYLKAHNFVNNEEGVTTKKVVERDRKGYEIELSTGLSFKFDKKGKFIKT

Foldseek 3Di:
DKDKDQDVPAAPLQVVVCVPFDDPWGFPIWIWDPVVWIKIWTFTCRWIWIATNNNHTFKIFHPQPAAGGPVVQDPLVCVVCVVVVNNPQGWGMWGQDQQPIKTATNVRDIFGAGNVSHTDDD/DKDKDQDVPAAPLLVCVCVVFDDPWGWPIWIWDPVVWIKIWTFTCGWIWIATNNNHTFKIAHDQVDAGGPVPPDPLVVVVCVVVVVPPFHWGMWGQDQQAIKTATSVRDIFGAGNVSHTDDD

Secondary structure (DSSP, 8-state):
--EEE----S-HHHHHHHHHHSSS---SEEEEEE---EEEEEE----EEEE-TTS-EEEEEPPTT----GGGS-HHHHHHHHHTT-TTT-EEEEEEETTEEEEEETTS-EEEE-TTS-B---/--EEE----S-HHHHHHHHHHSSS---SEEEEEE---EEEEEE----EEEE-TTS-EEEEEPPTT----GGGS-HHHHHHHHHTT--SS-EEEEEEETTEEEEEETTS-EEEE-TTS-B---

Radius of gyration: 19.73 Å; Cα contacts (8 Å, |Δi|>4): 529; chains: 2; bounding box: 53×42×45 Å